Protein AF-A0A2T4AC25-F1 (afdb_monomer_lite)

Structure (mmCIF, N/CA/C/O backbone):
data_AF-A0A2T4AC25-F1
#
_entry.id   AF-A0A2T4AC25-F1
#
loop_
_atom_site.group_PDB
_atom_site.id
_atom_site.type_symbol
_atom_site.label_atom_id
_atom_site.label_alt_id
_atom_site.label_comp_id
_atom_site.label_asym_id
_atom_site.label_entity_id
_atom_site.label_seq_id
_atom_site.pdbx_PDB_ins_code
_atom_site.Cartn_x
_atom_site.Cartn_y
_atom_site.Cartn_z
_atom_site.occupancy
_atom_site.B_iso_or_equiv
_atom_site.auth_seq_id
_atom_site.auth_comp_id
_atom_site.auth_asym_id
_atom_site.auth_atom_id
_atom_site.pdbx_PDB_model_num
ATOM 1 N N . MET A 1 1 ? 3.871 -39.631 -6.781 1.00 47.28 1 MET A N 1
ATOM 2 C CA . MET A 1 1 ? 3.668 -39.260 -8.197 1.00 47.28 1 MET A CA 1
ATOM 3 C C . MET A 1 1 ? 2.361 -39.887 -8.632 1.00 47.28 1 MET A C 1
ATOM 5 O O . MET A 1 1 ? 2.319 -41.103 -8.772 1.00 47.28 1 MET A O 1
ATOM 9 N N . SER A 1 2 ? 1.287 -39.103 -8.726 1.00 53.03 2 SER A N 1
ATOM 10 C CA . SER A 1 2 ? 0.064 -39.582 -9.370 1.00 53.03 2 SER A CA 1
ATOM 11 C C . SER A 1 2 ? 0.343 -39.717 -10.867 1.00 53.03 2 SER A C 1
ATOM 13 O O . SER A 1 2 ? 0.960 -38.846 -11.478 1.00 53.03 2 SER A O 1
ATOM 15 N N . ILE A 1 3 ? -0.030 -40.857 -11.435 1.00 77.31 3 ILE A N 1
ATOM 16 C CA . ILE A 1 3 ? 0.036 -41.092 -12.876 1.00 77.31 3 ILE A CA 1
ATOM 17 C C . ILE A 1 3 ? -1.232 -40.468 -13.466 1.00 77.31 3 ILE A C 1
ATOM 19 O O . ILE A 1 3 ? -2.309 -40.652 -12.899 1.00 77.31 3 ILE A O 1
ATOM 23 N N . LEU A 1 4 ? -1.100 -39.704 -14.554 1.00 78.88 4 LEU A N 1
ATOM 24 C CA . LEU A 1 4 ? -2.252 -39.137 -15.263 1.00 78.88 4 LEU A CA 1
ATOM 25 C C . LEU A 1 4 ? -3.175 -40.264 -15.733 1.00 78.88 4 LEU A C 1
ATOM 27 O O . LEU A 1 4 ? -2.700 -41.272 -16.261 1.00 78.88 4 LEU A O 1
ATOM 31 N N . ASP A 1 5 ? -4.483 -40.089 -15.567 1.00 90.44 5 ASP A N 1
ATOM 32 C CA . ASP A 1 5 ? -5.444 -41.044 -16.111 1.00 90.44 5 ASP A CA 1
ATOM 33 C C . ASP A 1 5 ? -5.546 -40.926 -17.645 1.00 90.44 5 ASP A C 1
ATOM 35 O O . ASP A 1 5 ? -5.112 -39.944 -18.256 1.00 90.44 5 ASP A O 1
ATOM 39 N N . THR A 1 6 ? -6.125 -41.941 -18.291 1.00 88.19 6 THR A N 1
ATOM 40 C CA . THR A 1 6 ? -6.244 -42.010 -19.757 1.00 88.19 6 THR A CA 1
ATOM 41 C C . THR A 1 6 ? -6.990 -40.809 -20.347 1.00 88.19 6 THR A C 1
ATOM 43 O O . THR A 1 6 ? -6.624 -40.319 -21.411 1.00 88.19 6 THR A O 1
ATOM 46 N N . THR A 1 7 ? -7.982 -40.271 -19.633 1.00 88.81 7 THR A N 1
ATOM 47 C CA . THR A 1 7 ? -8.778 -39.121 -20.089 1.00 88.81 7 THR A CA 1
ATOM 48 C C . THR A 1 7 ? -7.965 -37.827 -20.023 1.00 88.81 7 THR A C 1
ATOM 50 O O . THR A 1 7 ? -8.042 -36.980 -20.916 1.00 88.81 7 THR A O 1
ATOM 53 N N . GLN A 1 8 ? -7.167 -37.656 -18.969 1.00 83.38 8 GLN A N 1
ATOM 54 C CA . GLN A 1 8 ? -6.233 -36.541 -18.823 1.00 83.38 8 GLN A CA 1
ATOM 55 C C . GLN A 1 8 ? -5.139 -36.589 -19.894 1.00 83.38 8 GLN A C 1
ATOM 57 O O . GLN A 1 8 ? -4.810 -35.554 -20.478 1.00 83.38 8 GLN A O 1
ATOM 62 N N . LEU A 1 9 ? -4.625 -37.784 -20.194 1.00 83.25 9 LEU A N 1
ATOM 63 C CA . LEU A 1 9 ? -3.613 -38.000 -21.225 1.00 83.25 9 LEU A CA 1
ATOM 64 C C . LEU A 1 9 ? -4.135 -37.621 -22.620 1.00 83.25 9 LEU A C 1
ATOM 66 O O . LEU A 1 9 ? -3.476 -36.885 -23.349 1.00 83.25 9 LEU A O 1
ATOM 70 N N . GLU A 1 10 ? -5.354 -38.045 -22.961 1.00 85.38 10 GLU A N 1
ATOM 71 C CA . GLU A 1 10 ? -5.998 -37.699 -24.232 1.00 85.38 10 GLU A CA 1
ATOM 72 C C . GLU A 1 10 ? -6.237 -36.194 -24.386 1.00 85.38 10 GLU A C 1
ATOM 74 O O . GLU A 1 10 ? -6.086 -35.646 -25.480 1.00 85.38 10 GLU A O 1
ATOM 79 N N . LYS A 1 11 ? -6.598 -35.495 -23.302 1.00 85.94 11 LYS A N 1
ATOM 80 C CA . LYS A 1 11 ? -6.709 -34.029 -23.318 1.00 85.94 11 LYS A CA 1
ATOM 81 C C . LYS A 1 11 ? -5.354 -33.375 -23.559 1.00 85.94 11 LYS A C 1
ATOM 83 O O . LYS A 1 11 ? -5.270 -32.460 -24.373 1.00 85.94 11 LYS A O 1
ATOM 88 N N . LEU A 1 12 ? -4.305 -33.856 -22.893 1.00 83.31 12 LEU A N 1
ATOM 89 C CA . LEU A 1 12 ? -2.953 -33.334 -23.066 1.00 83.31 12 LEU A CA 1
ATOM 90 C C . LEU A 1 12 ? -2.456 -33.531 -24.506 1.00 83.31 12 LEU A C 1
ATOM 92 O O . LEU A 1 12 ? -1.899 -32.605 -25.089 1.00 83.31 12 LEU A O 1
ATOM 96 N N . TRP A 1 13 ? -2.723 -34.695 -25.104 1.00 83.06 13 TRP A N 1
ATOM 97 C CA . TRP A 1 13 ? -2.414 -34.959 -26.510 1.00 83.06 13 TRP A CA 1
ATOM 98 C C . TRP A 1 13 ? -3.174 -34.039 -27.457 1.00 83.06 13 TRP A C 1
ATOM 100 O O . TRP A 1 13 ? -2.558 -33.445 -28.331 1.00 83.06 13 TRP A O 1
ATOM 110 N N . LYS A 1 14 ? -4.474 -33.814 -27.239 1.00 89.69 14 LYS A N 1
ATOM 111 C CA . LYS A 1 14 ? -5.244 -32.860 -28.057 1.00 89.69 14 LYS A CA 1
ATOM 112 C C . LYS A 1 14 ? -4.683 -31.437 -27.996 1.00 89.69 14 LYS A C 1
ATOM 114 O O . LYS A 1 14 ? -4.701 -30.750 -29.011 1.00 89.69 14 LYS A O 1
ATOM 119 N N . LEU A 1 15 ? -4.200 -30.994 -26.833 1.00 84.75 15 LEU A N 1
ATOM 120 C CA . LEU A 1 15 ? -3.557 -29.683 -26.681 1.00 84.75 15 LEU A CA 1
ATOM 121 C C . LEU A 1 15 ? -2.188 -29.640 -27.379 1.00 84.75 15 LEU A C 1
ATOM 123 O O . LEU A 1 15 ? -1.849 -28.641 -28.010 1.00 84.75 15 LEU A O 1
ATOM 127 N N . HIS A 1 16 ? -1.418 -30.731 -27.312 1.00 84.75 16 HIS A N 1
ATOM 128 C CA . HIS A 1 16 ? -0.157 -30.860 -28.042 1.00 84.75 16 HIS A CA 1
ATOM 129 C C . HIS A 1 16 ? -0.380 -30.825 -29.560 1.00 84.75 16 HIS A C 1
ATOM 131 O O . HIS A 1 16 ? 0.304 -30.086 -30.261 1.00 84.75 16 HIS A O 1
ATOM 137 N N . ASP A 1 17 ? -1.331 -31.601 -30.078 1.00 85.94 17 ASP A N 1
ATOM 138 C CA . ASP A 1 17 ? -1.612 -31.707 -31.517 1.00 85.94 17 ASP A CA 1
ATOM 139 C C . ASP A 1 17 ? -2.098 -30.382 -32.120 1.00 85.94 17 ASP A C 1
ATOM 141 O O . ASP A 1 17 ? -1.943 -30.138 -33.315 1.00 85.94 17 ASP A O 1
ATOM 145 N N . ARG A 1 18 ? -2.668 -29.504 -31.289 1.00 87.75 18 ARG A N 1
ATOM 146 C CA . ARG A 1 18 ? -3.082 -28.146 -31.667 1.00 87.75 18 ARG A CA 1
ATOM 147 C C . ARG A 1 18 ? -1.989 -27.095 -31.485 1.00 87.75 18 ARG A C 1
ATOM 149 O O . ARG A 1 18 ? -2.264 -25.917 -31.680 1.00 87.75 18 ARG A O 1
ATOM 156 N N . TYR A 1 19 ? -0.775 -27.502 -31.109 1.00 86.25 19 TYR A N 1
ATOM 157 C CA . TYR A 1 19 ? 0.354 -26.616 -30.802 1.00 86.25 19 TYR A CA 1
ATOM 158 C C . TYR A 1 19 ? 0.095 -25.640 -29.638 1.00 86.25 19 TYR A C 1
ATOM 160 O O . TYR A 1 19 ? 0.891 -24.744 -29.376 1.00 86.25 19 TYR A O 1
ATOM 168 N N . GLU A 1 20 ? -0.966 -25.847 -28.853 1.00 85.56 20 GLU A N 1
ATOM 169 C CA . GLU A 1 20 ? -1.324 -24.976 -27.723 1.00 85.56 20 GLU A CA 1
ATOM 170 C C . GLU A 1 20 ? -0.337 -25.116 -26.546 1.00 85.56 20 GLU A C 1
ATOM 172 O O . GLU A 1 20 ? -0.263 -24.249 -25.677 1.00 85.56 20 GLU A O 1
ATOM 177 N N . LEU A 1 21 ? 0.457 -26.194 -26.525 1.00 85.25 21 LEU A N 1
ATOM 178 C CA . LEU A 1 21 ? 1.503 -26.432 -25.524 1.00 85.25 21 LEU A CA 1
ATOM 179 C C . LEU A 1 21 ? 2.901 -25.989 -25.972 1.00 85.25 21 LEU A C 1
ATOM 181 O O . LEU A 1 21 ? 3.828 -26.070 -25.170 1.00 85.25 21 LEU A O 1
ATOM 185 N N . GLU A 1 22 ? 3.083 -25.531 -27.213 1.00 85.94 22 GLU A N 1
ATOM 186 C CA . GLU A 1 22 ? 4.411 -25.269 -27.785 1.00 85.94 22 GLU A CA 1
ATOM 187 C C . GLU A 1 22 ? 5.200 -24.237 -26.965 1.00 85.94 22 GLU A C 1
ATOM 189 O O . GLU A 1 22 ? 6.324 -24.508 -26.540 1.00 85.94 22 GLU A O 1
ATOM 194 N N . GLY A 1 23 ? 4.570 -23.111 -26.613 1.00 78.31 23 GLY A N 1
ATOM 195 C CA . GLY A 1 23 ? 5.195 -22.084 -25.773 1.00 78.31 23 GLY A CA 1
ATOM 196 C C . GLY A 1 23 ? 5.563 -22.584 -24.370 1.00 78.31 23 GLY A C 1
ATOM 197 O O . GLY A 1 23 ? 6.617 -22.227 -23.843 1.00 78.31 23 GLY A O 1
ATOM 198 N N . LEU A 1 24 ? 4.738 -23.455 -23.777 1.00 79.56 24 LEU A N 1
ATOM 199 C CA . LEU A 1 24 ? 5.014 -24.050 -22.467 1.00 79.56 24 LEU A CA 1
ATOM 200 C C . LEU A 1 24 ? 6.149 -25.080 -22.547 1.00 79.56 24 LEU A C 1
ATOM 202 O O . LEU A 1 24 ? 6.998 -25.115 -21.663 1.00 79.56 24 LEU A O 1
ATOM 206 N N . ILE A 1 25 ? 6.198 -25.891 -23.608 1.00 82.25 25 ILE A N 1
ATOM 207 C CA . ILE A 1 25 ? 7.266 -26.870 -23.859 1.00 82.25 25 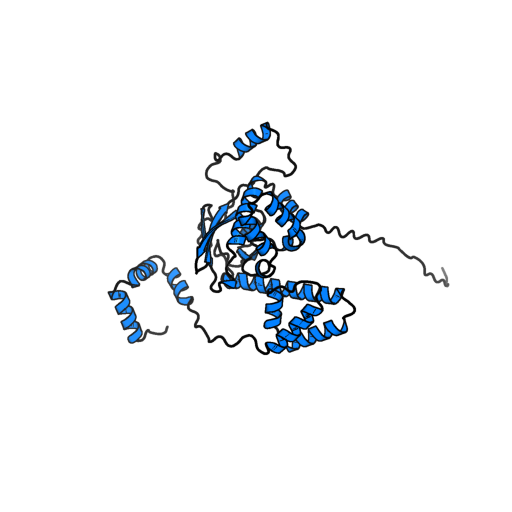ILE A CA 1
ATOM 208 C C . ILE A 1 25 ? 8.604 -26.157 -24.082 1.00 82.25 25 ILE A C 1
ATOM 210 O O . ILE A 1 25 ? 9.628 -26.573 -23.537 1.00 82.25 25 ILE A O 1
ATOM 214 N N . ASP A 1 26 ? 8.610 -25.066 -24.841 1.00 84.38 26 ASP A N 1
ATOM 215 C CA . ASP A 1 26 ? 9.810 -24.264 -25.064 1.00 84.38 26 ASP A CA 1
ATOM 216 C C . ASP A 1 26 ? 10.289 -23.577 -23.787 1.00 84.38 26 ASP A C 1
ATOM 218 O O . ASP A 1 26 ? 11.491 -23.562 -23.500 1.00 84.38 26 ASP A O 1
ATOM 222 N N . LEU A 1 27 ? 9.360 -23.072 -22.974 1.00 77.75 27 LEU A N 1
ATOM 223 C CA . LEU A 1 27 ? 9.668 -22.539 -21.652 1.00 77.75 27 LEU A CA 1
ATOM 224 C C . LEU A 1 27 ? 10.219 -23.633 -20.723 1.00 77.75 27 LEU A C 1
ATOM 226 O O . LEU A 1 27 ? 11.187 -23.390 -20.005 1.00 77.75 27 LEU A O 1
ATOM 230 N N . ALA A 1 28 ? 9.675 -24.854 -20.790 1.00 79.38 28 ALA A N 1
ATOM 231 C CA . ALA A 1 28 ? 10.124 -26.005 -20.003 1.00 79.38 28 ALA A CA 1
ATOM 232 C C . ALA A 1 28 ? 11.569 -26.379 -20.320 1.00 79.38 28 ALA A C 1
ATOM 234 O O . ALA A 1 28 ? 12.358 -26.652 -19.416 1.00 79.38 28 ALA A O 1
ATOM 235 N N . LYS A 1 29 ? 11.915 -26.373 -21.612 1.00 80.00 29 LYS A N 1
ATOM 236 C CA . LYS A 1 29 ? 13.266 -26.662 -22.100 1.00 80.00 29 LYS A CA 1
ATOM 237 C C . LYS A 1 29 ? 14.261 -25.580 -21.688 1.00 80.00 29 LYS A C 1
ATOM 239 O O . LYS A 1 29 ? 15.393 -25.903 -21.345 1.00 80.00 29 LYS A O 1
ATOM 244 N N . LYS A 1 30 ? 13.850 -24.308 -21.729 1.00 84.94 30 LYS A N 1
ATOM 245 C CA . LYS A 1 30 ? 14.720 -23.160 -21.428 1.00 84.94 30 LYS A CA 1
ATOM 246 C C . LYS A 1 30 ? 14.898 -22.916 -19.927 1.00 84.94 30 LYS A C 1
ATOM 248 O O . LYS A 1 30 ? 15.981 -22.519 -19.511 1.00 84.94 30 LYS A O 1
ATOM 253 N N . ALA A 1 31 ? 13.865 -23.142 -19.117 1.00 79.50 31 ALA A N 1
ATOM 254 C CA . ALA A 1 31 ? 13.868 -22.835 -17.687 1.00 79.50 31 ALA A CA 1
ATOM 255 C C . ALA A 1 31 ? 12.977 -23.810 -16.880 1.00 79.50 31 ALA A C 1
ATOM 257 O O . ALA A 1 31 ? 11.908 -23.433 -16.392 1.00 79.50 31 ALA A O 1
ATOM 258 N N . PRO A 1 32 ? 13.411 -25.068 -16.680 1.00 73.31 32 PRO A N 1
ATOM 259 C CA . PRO A 1 32 ? 12.578 -26.116 -16.074 1.00 73.31 32 PRO A CA 1
ATOM 260 C C . PRO A 1 32 ? 12.161 -25.830 -14.619 1.00 73.31 32 PRO A C 1
ATOM 262 O O . PRO A 1 32 ? 11.118 -26.299 -14.165 1.00 73.31 32 PRO A O 1
ATOM 265 N N . HIS A 1 33 ? 12.939 -25.034 -13.883 1.00 64.12 33 HIS A N 1
ATOM 266 C CA . HIS A 1 33 ? 12.631 -24.642 -12.504 1.00 64.12 33 HIS A CA 1
ATOM 267 C C . HIS A 1 33 ? 11.430 -23.681 -12.408 1.00 64.12 33 HIS A C 1
ATOM 269 O O . HIS A 1 33 ? 10.669 -23.778 -11.448 1.00 64.12 33 HIS A O 1
ATOM 275 N N . ASN A 1 34 ? 11.192 -22.846 -13.427 1.00 66.44 34 ASN A N 1
ATOM 276 C CA . ASN A 1 34 ? 10.081 -21.884 -13.457 1.00 66.44 34 ASN A CA 1
ATOM 277 C C . ASN A 1 34 ? 8.720 -22.545 -13.720 1.00 66.44 34 ASN A C 1
ATOM 279 O O . ASN A 1 34 ? 7.680 -22.045 -13.300 1.00 66.44 34 ASN A O 1
ATOM 283 N N . ILE A 1 35 ? 8.707 -23.693 -14.400 1.00 69.25 35 ILE A N 1
ATOM 284 C CA . ILE A 1 35 ? 7.477 -24.478 -14.568 1.00 69.25 35 ILE A CA 1
ATOM 285 C C . ILE A 1 35 ? 7.120 -25.197 -13.278 1.00 69.25 35 ILE A C 1
ATOM 287 O O . ILE A 1 35 ? 5.946 -25.301 -12.932 1.00 69.25 35 ILE A O 1
ATOM 291 N N . ARG A 1 36 ? 8.132 -25.660 -12.536 1.00 56.88 36 ARG A N 1
ATOM 292 C CA . ARG A 1 36 ? 7.900 -26.280 -11.238 1.00 56.88 36 ARG A CA 1
ATOM 293 C C . ARG A 1 36 ? 7.202 -25.295 -10.301 1.00 56.88 36 ARG A C 1
ATOM 295 O O . ARG A 1 36 ? 6.201 -25.683 -9.724 1.00 56.88 36 ARG A O 1
ATOM 302 N N . SER A 1 37 ? 7.631 -24.036 -10.218 1.00 59.72 37 SER A N 1
ATOM 303 C CA . SER A 1 37 ? 6.918 -23.027 -9.416 1.00 59.72 37 SER A CA 1
ATOM 304 C C . SER A 1 37 ? 5.480 -22.782 -9.890 1.00 59.72 37 SER A C 1
ATOM 306 O O . SER A 1 37 ? 4.596 -22.668 -9.056 1.00 59.72 37 SER A O 1
ATOM 308 N N . LEU A 1 38 ? 5.218 -22.802 -11.204 1.00 58.78 38 LEU A N 1
ATOM 309 C CA . LEU A 1 38 ? 3.877 -22.584 -11.767 1.00 58.78 38 LEU A CA 1
ATOM 310 C C . LEU A 1 38 ? 2.872 -23.707 -11.427 1.00 58.78 38 LEU A C 1
ATOM 312 O O . LEU A 1 38 ? 1.676 -23.465 -11.307 1.00 58.78 38 LEU A O 1
ATOM 316 N N . ILE A 1 39 ? 3.348 -24.953 -11.314 1.00 58.59 39 ILE A N 1
ATOM 317 C CA . ILE A 1 39 ? 2.504 -26.134 -11.046 1.00 58.59 39 ILE A CA 1
ATOM 318 C C . ILE A 1 39 ? 2.091 -26.215 -9.570 1.00 58.59 39 ILE A C 1
ATOM 320 O O . ILE A 1 39 ? 1.013 -26.722 -9.269 1.00 58.59 39 ILE A O 1
ATOM 324 N N . TRP A 1 40 ? 2.927 -25.719 -8.655 1.00 53.97 40 TRP A N 1
ATOM 325 C CA . TRP A 1 40 ? 2.645 -25.723 -7.213 1.00 53.97 40 TRP A CA 1
ATOM 326 C C . TRP A 1 40 ? 1.714 -24.586 -6.763 1.00 53.97 40 TRP A C 1
ATOM 328 O O . TRP A 1 40 ? 1.293 -24.579 -5.613 1.00 53.97 40 TRP A O 1
ATOM 338 N N . ASP A 1 41 ? 1.349 -23.682 -7.674 1.00 46.25 41 ASP A N 1
ATOM 339 C CA . ASP A 1 41 ? 0.571 -22.466 -7.401 1.00 46.25 41 ASP A CA 1
ATOM 340 C C . ASP A 1 41 ? -0.954 -22.656 -7.542 1.00 46.25 41 ASP A C 1
ATOM 342 O O . ASP A 1 41 ? -1.742 -21.716 -7.467 1.00 46.25 41 ASP A O 1
ATOM 346 N N . ARG A 1 42 ? -1.416 -23.891 -7.780 1.00 42.88 42 ARG A N 1
ATOM 347 C CA . ARG A 1 42 ? -2.850 -24.212 -7.789 1.00 42.88 42 ARG A CA 1
ATOM 348 C C . ARG A 1 42 ? -3.283 -24.732 -6.425 1.00 42.88 42 ARG A C 1
ATOM 350 O O . ARG A 1 42 ? -3.207 -25.928 -6.161 1.00 42.88 42 ARG A O 1
ATOM 357 N N . LEU A 1 43 ? -3.765 -23.819 -5.587 1.00 41.16 43 LEU A N 1
ATOM 358 C CA . LEU A 1 43 ? -4.482 -24.136 -4.355 1.00 41.16 43 LEU A CA 1
ATOM 359 C C . LEU A 1 43 ? -5.921 -24.551 -4.695 1.00 41.16 43 LEU A C 1
ATOM 361 O O . LEU A 1 43 ? -6.659 -23.804 -5.344 1.00 41.16 43 LEU A O 1
ATOM 365 N N . ASP A 1 44 ? -6.321 -25.748 -4.265 1.00 40.88 44 ASP A N 1
ATOM 366 C CA . ASP A 1 44 ? -7.718 -26.176 -4.300 1.00 40.88 44 ASP A CA 1
ATOM 367 C C . ASP A 1 44 ? -8.563 -25.181 -3.489 1.00 40.88 44 ASP A C 1
ATOM 369 O O . ASP A 1 44 ? -8.310 -24.944 -2.307 1.00 40.88 44 ASP A O 1
ATOM 373 N N . ARG A 1 45 ? -9.565 -24.566 -4.126 1.00 39.88 45 ARG A N 1
ATOM 374 C CA . ARG A 1 45 ? -10.474 -23.631 -3.452 1.00 39.88 45 ARG A CA 1
ATOM 375 C C . ARG A 1 45 ? -11.510 -24.424 -2.661 1.00 39.88 45 ARG A C 1
ATOM 377 O O . ARG A 1 45 ? -12.341 -25.115 -3.248 1.00 39.88 45 ARG A O 1
ATOM 384 N N . GLN A 1 46 ? -11.456 -24.320 -1.337 1.00 35.12 46 GLN A N 1
ATOM 385 C CA . GLN A 1 46 ? -12.536 -24.777 -0.464 1.00 35.12 46 GLN A CA 1
ATOM 386 C C . GLN A 1 46 ? -13.745 -23.830 -0.579 1.00 35.12 46 GLN A C 1
ATOM 388 O O . GLN A 1 46 ? -13.561 -22.649 -0.887 1.00 35.12 46 GLN A O 1
ATOM 393 N N . PRO A 1 47 ? -14.979 -24.324 -0.370 1.00 38.41 47 PRO A N 1
ATOM 394 C CA . PRO A 1 47 ? -16.145 -23.456 -0.252 1.00 38.41 47 PRO A CA 1
ATOM 395 C C . PRO A 1 47 ? -15.935 -22.458 0.895 1.00 38.41 47 PRO A C 1
ATOM 397 O O . PRO A 1 47 ? -15.465 -22.825 1.969 1.00 38.41 47 PRO A O 1
ATOM 400 N N . VAL A 1 48 ? -16.242 -21.190 0.628 1.00 39.81 48 VAL A N 1
ATOM 401 C CA . VAL A 1 48 ? -16.179 -20.104 1.609 1.00 39.81 48 VAL A CA 1
ATOM 402 C C . VAL A 1 48 ? -17.467 -20.168 2.424 1.00 39.81 48 VAL A C 1
ATOM 404 O O . VAL A 1 48 ? -18.534 -19.856 1.898 1.00 39.81 48 VAL A O 1
ATOM 407 N N . ASP A 1 49 ? -17.377 -20.629 3.670 1.00 43.84 49 ASP A N 1
ATOM 408 C CA . ASP A 1 49 ? -18.474 -20.502 4.632 1.00 43.84 49 ASP A CA 1
ATOM 409 C C . ASP A 1 49 ? -18.702 -19.018 4.970 1.00 43.84 49 ASP A C 1
ATOM 411 O O . ASP A 1 49 ? -17.787 -18.197 4.847 1.00 43.84 49 ASP A O 1
ATOM 415 N N . ASP A 1 50 ? -19.910 -18.658 5.412 1.00 50.25 50 ASP A N 1
ATOM 416 C CA . ASP A 1 50 ? -20.192 -17.307 5.911 1.00 50.25 50 ASP A CA 1
ATOM 417 C C . ASP A 1 50 ? -19.304 -17.015 7.134 1.00 50.25 50 ASP A C 1
ATOM 419 O O . ASP A 1 50 ? -19.553 -17.479 8.248 1.00 50.25 50 ASP A O 1
ATOM 423 N N . TYR A 1 51 ? -18.237 -16.243 6.916 1.00 56.22 51 TYR A N 1
ATOM 424 C CA . TYR A 1 51 ? -17.210 -15.940 7.919 1.00 56.22 51 TYR A CA 1
ATOM 425 C C . TYR A 1 51 ? -17.712 -15.057 9.071 1.00 56.22 51 TYR A C 1
ATOM 427 O O . TYR A 1 51 ? -17.048 -14.958 10.105 1.00 56.22 51 TYR A O 1
ATOM 435 N N . VAL A 1 52 ? -18.869 -14.411 8.910 1.00 67.00 52 VAL A N 1
ATOM 436 C CA . VAL A 1 52 ? -19.434 -13.483 9.894 1.00 67.00 52 VAL A CA 1
ATOM 437 C C . VAL A 1 52 ? -20.695 -14.084 10.507 1.00 67.00 52 VAL A C 1
ATOM 439 O O . VAL A 1 52 ? -21.822 -13.789 10.115 1.00 67.00 52 VAL A O 1
ATOM 442 N N . THR A 1 53 ? -20.507 -14.943 11.507 1.00 77.06 53 THR A N 1
ATOM 443 C CA . THR A 1 53 ? -21.610 -15.417 12.353 1.00 77.06 53 THR A CA 1
ATOM 444 C C . THR A 1 53 ? -22.083 -14.300 13.280 1.00 77.06 53 THR A C 1
ATOM 446 O O . THR A 1 53 ? -21.295 -13.437 13.659 1.00 77.06 53 THR A O 1
ATOM 449 N N . GLU A 1 54 ? -23.351 -14.332 13.704 1.00 86.44 54 GLU A N 1
ATOM 450 C CA . GLU A 1 54 ? -23.888 -13.390 14.707 1.00 86.44 54 GLU A CA 1
ATOM 451 C C . GLU A 1 54 ? -23.828 -11.909 14.268 1.00 86.44 54 GLU A C 1
ATOM 453 O O . GLU A 1 54 ? -23.637 -11.014 15.091 1.00 86.44 54 GLU A O 1
ATOM 458 N N . PHE A 1 55 ? -24.003 -11.648 12.967 1.00 82.00 55 PHE A N 1
ATOM 459 C CA . PHE A 1 55 ? -23.912 -10.318 12.351 1.00 82.00 55 PHE A CA 1
ATOM 460 C C . PHE A 1 55 ? -24.704 -9.232 13.099 1.00 82.00 55 PHE A C 1
ATOM 462 O O . PHE A 1 55 ? -24.154 -8.189 13.433 1.00 82.00 55 PHE A O 1
ATOM 469 N N . GLU A 1 56 ? -25.963 -9.502 13.449 1.00 88.75 56 GLU A N 1
ATOM 470 C CA . GLU A 1 56 ? -26.828 -8.551 14.165 1.00 88.75 56 GLU A CA 1
ATOM 471 C C . GLU A 1 56 ? -26.261 -8.162 15.539 1.00 88.75 56 GLU A C 1
ATOM 473 O O . GLU A 1 56 ? -26.285 -6.994 15.922 1.00 88.75 56 GLU A O 1
ATOM 478 N N . ILE A 1 57 ? -25.687 -9.127 16.266 1.00 89.69 57 ILE A N 1
ATOM 479 C CA . ILE A 1 57 ? -25.056 -8.883 17.570 1.00 89.69 57 ILE A CA 1
ATOM 480 C C . ILE A 1 57 ? -23.800 -8.022 17.396 1.00 89.69 57 ILE A C 1
ATOM 482 O O . ILE A 1 57 ? -23.514 -7.163 18.227 1.00 89.69 57 ILE A O 1
ATOM 486 N N . ARG A 1 58 ? -23.043 -8.237 16.318 1.00 88.88 58 ARG A N 1
ATOM 487 C CA . ARG A 1 58 ? -21.845 -7.448 16.005 1.00 88.88 58 ARG A CA 1
ATOM 488 C C . ARG A 1 58 ? -22.200 -6.015 15.622 1.00 88.88 58 ARG A C 1
ATOM 490 O O . ARG A 1 58 ? -21.510 -5.104 16.069 1.00 88.88 58 ARG A O 1
ATOM 497 N N . CYS A 1 59 ? -23.285 -5.812 14.872 1.00 82.69 59 CYS A N 1
ATOM 498 C CA . CYS A 1 59 ? -23.821 -4.483 14.578 1.00 82.69 59 CYS A CA 1
ATOM 499 C C . CYS A 1 59 ? -24.226 -3.737 15.857 1.00 82.69 59 CYS A C 1
ATOM 501 O O . CYS A 1 59 ? -23.805 -2.598 16.029 1.00 82.69 59 CYS A O 1
ATOM 503 N N . ASP A 1 60 ? -24.944 -4.385 16.787 1.00 91.81 60 ASP A N 1
ATOM 504 C CA . ASP A 1 60 ? -25.302 -3.779 18.085 1.00 91.81 60 ASP A CA 1
ATOM 505 C C . ASP A 1 60 ? -24.061 -3.358 18.888 1.00 91.81 60 ASP A C 1
ATOM 507 O O . ASP A 1 60 ? -23.973 -2.238 19.393 1.00 91.81 60 ASP A O 1
ATOM 511 N N . ILE A 1 61 ? -23.058 -4.239 18.961 1.00 89.44 61 ILE A N 1
ATOM 512 C CA . ILE A 1 61 ? -21.791 -3.944 19.637 1.00 89.44 61 ILE A CA 1
ATOM 513 C C . ILE A 1 61 ? -21.081 -2.760 18.972 1.00 89.44 61 ILE A C 1
ATOM 515 O O . ILE A 1 61 ? -20.615 -1.858 19.667 1.00 89.44 61 ILE A O 1
ATOM 519 N N . PHE A 1 62 ? -21.001 -2.752 17.640 1.00 86.31 62 PHE A N 1
ATOM 520 C CA . PHE A 1 62 ? -20.376 -1.672 16.885 1.00 86.31 62 PHE A CA 1
ATOM 521 C C . PHE A 1 62 ? -21.068 -0.331 17.134 1.00 86.31 62 PHE A C 1
ATOM 523 O O . PHE A 1 62 ? -20.388 0.647 17.440 1.00 86.31 62 PHE A O 1
ATOM 530 N N . ASP A 1 63 ? -22.399 -0.281 17.065 1.00 86.31 63 ASP A N 1
ATOM 531 C CA . ASP A 1 63 ? -23.152 0.951 17.303 1.00 86.31 63 ASP A CA 1
ATOM 532 C C . ASP A 1 63 ? -22.933 1.485 18.722 1.00 86.31 63 ASP A C 1
ATOM 534 O O . ASP A 1 63 ? -22.738 2.687 18.905 1.00 86.31 63 ASP A O 1
ATOM 538 N N . ARG A 1 64 ? -22.870 0.603 19.727 1.00 89.94 64 ARG A N 1
ATOM 539 C CA . ARG A 1 64 ? -22.585 1.001 21.114 1.00 89.94 64 ARG A CA 1
ATOM 540 C C . ARG A 1 64 ? -21.175 1.557 21.280 1.00 89.94 64 ARG A C 1
ATOM 542 O O . ARG A 1 64 ? -21.018 2.598 21.913 1.00 89.94 64 ARG A O 1
ATOM 549 N N . ILE A 1 65 ? -20.167 0.916 20.685 1.00 83.88 65 ILE A N 1
ATOM 550 C CA . ILE A 1 65 ? -18.786 1.430 20.679 1.00 83.88 65 ILE A CA 1
ATOM 551 C C . ILE A 1 65 ? -18.734 2.787 19.971 1.00 83.88 65 ILE A C 1
ATOM 553 O O . ILE A 1 65 ? -18.138 3.728 20.490 1.00 83.88 65 ILE A O 1
ATOM 557 N N . ARG A 1 66 ? -19.409 2.920 18.824 1.00 83.88 66 ARG A N 1
ATOM 558 C CA . ARG A 1 66 ? -19.490 4.172 18.065 1.00 83.88 66 ARG A CA 1
ATOM 559 C C . ARG A 1 66 ? -20.119 5.298 18.878 1.00 83.88 66 ARG A C 1
ATOM 561 O O . ARG A 1 66 ? -19.625 6.412 18.824 1.00 83.88 66 ARG A O 1
ATOM 568 N N . CYS A 1 67 ? -21.160 5.018 19.661 1.00 85.19 67 CYS A N 1
ATOM 569 C CA . CYS A 1 67 ? -21.775 6.011 20.544 1.00 85.19 67 CYS A CA 1
ATOM 570 C C . CYS A 1 67 ? -20.866 6.465 21.698 1.00 85.19 67 CYS A C 1
ATOM 572 O O . CYS A 1 67 ? -21.095 7.541 22.245 1.00 85.19 67 CYS A O 1
ATOM 574 N N . MET A 1 68 ? -19.881 5.655 22.096 1.00 83.38 68 MET A N 1
ATOM 575 C CA . MET A 1 68 ? -18.916 6.001 23.150 1.00 83.38 68 MET A CA 1
ATOM 576 C C . MET A 1 68 ? -17.646 6.659 22.599 1.00 83.38 68 MET A C 1
ATOM 578 O O . MET A 1 68 ? -16.954 7.369 23.327 1.00 83.38 68 MET A O 1
ATOM 582 N N . SER A 1 69 ? -17.337 6.443 21.320 1.00 78.81 69 SER A N 1
ATOM 583 C CA . SER A 1 69 ? -16.213 7.090 20.653 1.00 78.81 69 SER A CA 1
ATOM 584 C C . SER A 1 69 ? -16.555 8.531 20.270 1.00 78.81 69 SER A C 1
ATOM 586 O O . SER A 1 69 ? -17.627 8.813 19.739 1.00 78.81 69 SER A O 1
ATOM 588 N N . ARG A 1 70 ? -15.616 9.455 20.497 1.00 73.25 70 ARG A N 1
ATOM 589 C CA . ARG A 1 70 ? -15.698 10.836 19.986 1.00 73.25 70 ARG A CA 1
ATOM 590 C C . ARG A 1 70 ? -15.206 10.974 18.541 1.00 73.25 70 ARG A C 1
ATOM 592 O O . ARG A 1 70 ? -15.356 12.045 17.961 1.00 73.25 70 ARG A O 1
ATOM 599 N N . GLY A 1 71 ? -14.602 9.926 17.980 1.00 68.75 71 GLY A N 1
ATOM 600 C CA . GLY A 1 71 ? -13.973 9.939 16.661 1.00 68.75 71 GLY A CA 1
ATOM 601 C C . GLY A 1 71 ? -14.593 8.944 15.684 1.00 68.75 71 GLY A C 1
ATOM 602 O O . GLY A 1 71 ? -15.409 8.095 16.043 1.00 68.75 71 GLY A O 1
ATOM 603 N N . GLU A 1 72 ? -14.181 9.041 14.423 1.00 69.19 72 GLU A N 1
ATOM 604 C CA . GLU A 1 72 ? -14.564 8.070 13.402 1.00 69.19 72 GLU A CA 1
ATOM 605 C C . GLU A 1 72 ? -13.857 6.729 13.630 1.00 69.19 72 GLU A C 1
ATOM 607 O O . GLU A 1 72 ? -12.626 6.647 13.709 1.00 69.19 72 GLU A O 1
ATOM 612 N N . ILE A 1 73 ? -14.651 5.660 13.707 1.00 70.19 73 ILE A N 1
ATOM 613 C CA . ILE A 1 73 ? -14.155 4.286 13.682 1.00 70.19 73 ILE A CA 1
ATOM 614 C C . ILE A 1 73 ? -13.835 3.933 12.228 1.00 70.19 73 ILE A C 1
ATOM 616 O O . ILE A 1 73 ? -14.727 3.938 11.383 1.00 70.19 73 ILE A O 1
ATOM 620 N N . ASN A 1 74 ? -12.575 3.613 11.935 1.00 67.12 74 ASN A N 1
ATOM 621 C CA . ASN A 1 74 ? -12.169 3.230 10.583 1.00 67.12 74 ASN A CA 1
ATOM 622 C C . ASN A 1 74 ? -12.655 1.815 10.202 1.00 67.12 74 ASN A C 1
ATOM 624 O O . ASN A 1 74 ? -12.968 0.978 11.057 1.00 67.12 74 ASN A O 1
ATOM 628 N N . THR A 1 75 ? -12.684 1.530 8.896 1.00 63.78 75 THR A N 1
ATOM 629 C CA . THR A 1 75 ? -13.128 0.228 8.362 1.00 63.78 75 THR A CA 1
ATOM 630 C C . THR A 1 75 ? -12.274 -0.938 8.854 1.00 63.78 75 THR A C 1
ATOM 632 O O . THR A 1 75 ? -12.781 -2.048 8.990 1.00 63.78 75 THR A O 1
ATOM 635 N N . ALA A 1 76 ? -11.002 -0.712 9.189 1.00 59.78 76 ALA A N 1
ATOM 636 C CA . ALA A 1 76 ? -10.138 -1.752 9.735 1.00 59.78 76 ALA A CA 1
ATOM 637 C C . ALA A 1 76 ? -10.621 -2.239 11.105 1.00 59.78 76 ALA A C 1
ATOM 639 O O . ALA A 1 76 ? -10.782 -3.440 11.325 1.00 59.78 76 ALA A O 1
ATOM 640 N N . LEU A 1 77 ? -10.908 -1.301 12.007 1.00 68.62 77 LEU A N 1
ATOM 641 C CA . LEU A 1 77 ? -11.454 -1.597 13.321 1.00 68.62 77 LEU A CA 1
ATOM 642 C C . LEU A 1 77 ? -12.850 -2.216 13.196 1.00 68.62 77 LEU A C 1
ATOM 644 O O . LEU A 1 77 ? -13.144 -3.204 13.865 1.00 68.62 77 LEU A O 1
ATOM 648 N N . PHE A 1 78 ? -13.681 -1.711 12.281 1.00 75.94 78 PHE A N 1
ATOM 649 C CA . PHE A 1 78 ? -14.965 -2.334 11.954 1.00 75.94 78 PHE A CA 1
ATOM 650 C C . PHE A 1 78 ? -14.805 -3.791 11.489 1.00 75.94 78 PHE A C 1
ATOM 652 O O . PHE A 1 78 ? -15.477 -4.678 12.012 1.00 75.94 78 PHE A O 1
ATOM 659 N N . ALA A 1 79 ? -13.881 -4.073 10.567 1.00 65.81 79 ALA A N 1
ATOM 660 C CA . ALA A 1 79 ? -13.615 -5.422 10.078 1.00 65.81 79 ALA A CA 1
ATOM 661 C C . ALA A 1 79 ? -13.142 -6.350 11.207 1.00 65.81 79 ALA A C 1
ATOM 663 O O . ALA A 1 79 ? -13.606 -7.487 11.301 1.00 65.81 79 ALA A O 1
ATOM 664 N N . VAL A 1 80 ? -12.288 -5.860 12.114 1.00 72.94 80 VAL A N 1
ATOM 665 C CA . VAL A 1 80 ? -11.864 -6.607 13.309 1.00 72.94 80 VAL A CA 1
ATOM 666 C C . VAL A 1 80 ? -13.053 -6.912 14.223 1.00 72.94 80 VAL A C 1
ATOM 668 O O . VAL A 1 80 ? -13.210 -8.058 14.645 1.00 72.94 80 VAL A O 1
ATOM 671 N N . LEU A 1 81 ? -13.937 -5.943 14.481 1.00 80.06 81 LEU A N 1
ATOM 672 C CA . LEU A 1 81 ? -15.172 -6.158 15.250 1.00 80.06 81 LEU A CA 1
ATOM 673 C C . LEU A 1 81 ? -16.105 -7.173 14.566 1.00 80.06 81 LEU A C 1
ATOM 675 O O . LEU A 1 81 ? -16.780 -7.957 15.236 1.00 80.06 81 LEU A O 1
ATOM 679 N N . MET A 1 82 ? -16.103 -7.221 13.235 1.00 81.31 82 MET A N 1
ATOM 680 C CA . MET A 1 82 ? -16.923 -8.159 12.474 1.00 81.31 82 MET A CA 1
ATOM 681 C C . MET A 1 82 ? -16.426 -9.606 12.512 1.00 81.31 82 MET A C 1
ATOM 683 O O . MET A 1 82 ? -17.230 -10.516 12.334 1.00 81.31 82 MET A O 1
ATOM 687 N N . VAL A 1 83 ? -15.151 -9.851 12.819 1.00 75.81 83 VAL A N 1
ATOM 688 C CA . VAL A 1 83 ? -14.591 -11.218 12.864 1.00 75.81 83 VAL A CA 1
ATOM 689 C C . VAL A 1 83 ? -14.172 -11.670 14.264 1.00 75.81 83 VAL A C 1
ATOM 691 O O . VAL A 1 83 ? -14.037 -12.867 14.512 1.00 75.81 83 VAL A O 1
ATOM 694 N N . ALA A 1 84 ? -13.998 -10.747 15.214 1.00 78.88 84 ALA A N 1
ATOM 695 C CA . ALA A 1 84 ? -13.569 -11.073 16.573 1.00 78.88 84 ALA A CA 1
ATOM 696 C C . ALA A 1 84 ? -14.598 -11.954 17.312 1.00 78.88 84 ALA A C 1
ATOM 698 O O . ALA A 1 84 ? -15.795 -11.858 17.050 1.00 78.88 84 ALA A O 1
ATOM 699 N N . PRO A 1 85 ? -14.201 -12.815 18.262 1.00 85.06 85 PRO A N 1
ATOM 700 C CA . PRO A 1 85 ? -15.167 -13.634 18.989 1.00 85.06 85 PRO A CA 1
ATOM 701 C C . PRO A 1 85 ? -16.184 -12.773 19.759 1.00 85.06 85 PRO A C 1
ATOM 703 O O . PRO A 1 85 ? -15.802 -11.942 20.585 1.00 85.06 85 PRO A O 1
ATOM 706 N N . VAL A 1 86 ? -17.486 -12.992 19.534 1.00 85.31 86 VAL A N 1
ATOM 707 C CA . VAL A 1 86 ? -18.567 -12.150 20.091 1.00 85.31 86 VAL A CA 1
ATOM 708 C C . VAL A 1 86 ? -18.528 -12.065 21.617 1.00 85.31 86 VAL A C 1
ATOM 710 O O . VAL A 1 86 ? -18.770 -11.004 22.185 1.00 85.31 86 VAL A O 1
ATOM 713 N N . HIS A 1 87 ? -18.184 -13.154 22.305 1.00 86.94 87 HIS A N 1
ATOM 714 C CA . HIS A 1 87 ? -18.073 -13.151 23.766 1.00 86.94 87 HIS A CA 1
ATOM 715 C C . HIS A 1 87 ? -16.942 -12.239 24.273 1.00 86.94 87 HIS A C 1
ATOM 717 O O . HIS A 1 87 ? -17.113 -11.574 25.294 1.00 86.94 87 HIS A O 1
ATOM 723 N N . VAL A 1 88 ? -15.820 -12.153 23.546 1.00 84.88 88 VAL A N 1
ATOM 724 C CA . VAL A 1 88 ? -14.719 -11.229 23.864 1.00 84.88 88 VAL A CA 1
ATOM 725 C C . VAL A 1 88 ? -15.189 -9.793 23.672 1.00 84.88 88 VAL A C 1
ATOM 727 O O . VAL A 1 88 ? -14.986 -8.963 24.554 1.00 84.88 88 VAL A O 1
ATOM 730 N N . LEU A 1 89 ? -15.873 -9.516 22.560 1.00 85.38 89 LEU A N 1
ATOM 731 C CA . LEU A 1 89 ? -16.412 -8.189 22.272 1.00 85.38 89 LEU A CA 1
ATOM 732 C C . LEU A 1 89 ? -17.417 -7.730 23.333 1.00 85.38 89 LEU A C 1
ATOM 734 O O . LEU A 1 89 ? -17.295 -6.621 23.841 1.00 85.38 89 LEU A O 1
ATOM 738 N N . LYS A 1 90 ? -18.356 -8.596 23.731 1.00 89.81 90 LYS A N 1
ATOM 739 C CA . LYS A 1 90 ? -19.317 -8.303 24.807 1.00 89.81 90 LYS A CA 1
ATOM 740 C C . LYS A 1 90 ? -18.627 -8.036 26.139 1.00 89.81 90 LYS A C 1
ATOM 742 O O . LYS A 1 90 ? -19.003 -7.098 26.830 1.00 89.81 90 LYS A O 1
ATOM 747 N N . SER A 1 91 ? -17.616 -8.832 26.491 1.00 87.69 91 SER A N 1
ATOM 748 C CA . SER A 1 91 ? -16.856 -8.632 27.729 1.00 87.69 91 SER A CA 1
ATOM 749 C C . SER A 1 91 ? -16.118 -7.294 27.736 1.00 87.69 91 SER A C 1
ATOM 751 O O . SER A 1 91 ? -16.095 -6.624 28.762 1.00 87.69 91 SER A O 1
ATOM 753 N N . ARG A 1 92 ? -15.520 -6.902 26.606 1.00 84.12 92 ARG A N 1
ATOM 754 C CA . ARG A 1 92 ? -14.819 -5.619 26.471 1.00 84.12 92 ARG A CA 1
ATOM 755 C C . ARG A 1 92 ? -15.779 -4.436 26.459 1.00 84.12 92 ARG A C 1
ATOM 757 O O . ARG A 1 92 ? -15.492 -3.424 27.081 1.00 84.12 92 ARG A O 1
ATOM 764 N N . LEU A 1 93 ? -16.920 -4.582 25.789 1.00 87.94 93 LEU A N 1
ATOM 765 C CA . LEU A 1 93 ? -17.976 -3.578 25.778 1.00 87.94 93 LEU A CA 1
ATOM 766 C C . LEU A 1 93 ? -18.551 -3.351 27.181 1.00 87.94 93 LEU A C 1
ATOM 768 O O . LEU A 1 93 ? -18.768 -2.212 27.563 1.00 87.94 93 LEU A O 1
ATOM 772 N N . ALA A 1 94 ? -18.754 -4.417 27.957 1.00 88.88 94 ALA A N 1
ATOM 773 C CA . ALA A 1 94 ? -19.229 -4.300 29.332 1.00 88.88 94 ALA A CA 1
ATOM 774 C C . ALA A 1 94 ? -18.232 -3.543 30.225 1.00 88.88 94 ALA A C 1
ATOM 776 O O . ALA A 1 94 ? -18.658 -2.696 30.998 1.00 88.88 94 ALA A O 1
ATOM 777 N N . ALA A 1 95 ? -16.926 -3.804 30.082 1.00 84.88 95 ALA A N 1
ATOM 778 C CA . ALA A 1 95 ? -15.891 -3.049 30.794 1.00 84.88 95 ALA A CA 1
ATOM 779 C C . ALA A 1 95 ? -15.921 -1.555 30.416 1.00 84.88 95 ALA A C 1
ATOM 781 O O . ALA A 1 95 ? -15.971 -0.699 31.288 1.00 84.88 95 ALA A O 1
ATOM 782 N N . LEU A 1 96 ? -16.014 -1.249 29.116 1.00 83.06 96 LEU A N 1
ATOM 783 C CA . LEU A 1 96 ? -16.154 0.127 28.622 1.00 83.06 96 LEU A CA 1
ATOM 784 C C . LEU A 1 96 ? -17.379 0.861 29.174 1.00 83.06 96 LEU A C 1
ATOM 786 O O . LEU A 1 96 ? -17.353 2.072 29.372 1.00 83.06 96 LEU A O 1
ATOM 790 N N . GLU A 1 97 ? -18.489 0.149 29.339 1.00 85.88 97 GLU A N 1
ATOM 791 C CA . GLU A 1 97 ? -19.727 0.748 29.823 1.00 85.88 97 GLU A CA 1
ATOM 792 C C . GLU A 1 97 ? -19.713 1.018 31.325 1.00 85.88 97 GLU A C 1
ATOM 794 O O . GLU A 1 97 ? -20.368 1.971 31.754 1.00 85.88 97 GLU A O 1
ATOM 799 N N . ASP A 1 98 ? -18.964 0.223 32.091 1.00 84.12 98 ASP A N 1
ATOM 800 C CA . ASP A 1 98 ? -18.749 0.428 33.526 1.00 84.12 98 ASP A CA 1
ATOM 801 C C . ASP A 1 98 ? -17.859 1.663 33.767 1.00 84.12 98 ASP A C 1
ATOM 803 O O . ASP A 1 98 ? -18.165 2.500 34.617 1.00 84.12 98 ASP A O 1
ATOM 807 N N . ASP A 1 99 ? -16.856 1.870 32.906 1.00 73.44 99 ASP A N 1
ATOM 808 C CA . ASP A 1 99 ? -15.921 3.004 32.955 1.00 73.44 99 ASP A CA 1
ATOM 809 C C . ASP A 1 99 ? -16.379 4.241 32.164 1.00 73.44 99 ASP A C 1
ATOM 811 O O . ASP A 1 99 ? -15.584 5.123 31.841 1.00 73.44 99 ASP A O 1
ATOM 815 N N . ARG A 1 100 ? -17.683 4.392 31.886 1.00 64.38 100 ARG A N 1
ATOM 816 C CA . ARG A 1 100 ? -18.247 5.525 31.110 1.00 64.38 100 ARG A CA 1
ATOM 817 C C . ARG A 1 100 ? -17.899 6.930 31.632 1.00 64.38 100 ARG A C 1
ATOM 819 O O . ARG A 1 100 ? -18.135 7.908 30.924 1.00 64.38 100 ARG A O 1
ATOM 826 N N . GLY A 1 101 ? -17.385 7.049 32.857 1.00 68.00 101 GLY A N 1
ATOM 827 C CA . GLY A 1 101 ? -16.874 8.302 33.422 1.00 68.00 101 GLY A CA 1
ATOM 828 C C . GLY A 1 101 ? -15.428 8.643 33.035 1.00 68.00 101 GLY A C 1
ATOM 829 O O . GLY A 1 101 ? -15.033 9.799 33.177 1.00 68.00 101 GLY A O 1
ATOM 830 N N . ASN A 1 102 ? -14.651 7.677 32.538 1.00 80.69 102 ASN A N 1
ATOM 831 C CA . ASN A 1 102 ? -13.223 7.800 32.261 1.00 80.69 102 ASN A CA 1
ATOM 832 C C . ASN A 1 102 ? -12.942 7.761 30.749 1.00 80.69 102 ASN A C 1
ATOM 834 O O . ASN A 1 102 ? -12.496 6.759 30.195 1.00 80.69 102 ASN A O 1
ATOM 838 N N . GLN A 1 103 ? -13.209 8.877 30.063 1.00 81.06 103 GLN A N 1
ATOM 839 C CA . GLN A 1 103 ? -13.014 8.993 28.609 1.00 81.06 103 GLN A CA 1
ATOM 840 C C . GLN A 1 103 ? -11.594 8.597 28.165 1.00 81.06 103 GLN A C 1
ATOM 842 O O . GLN A 1 103 ? -11.434 7.998 27.107 1.00 81.06 103 GLN A O 1
ATOM 847 N N . THR A 1 104 ? -10.582 8.882 28.987 1.00 81.81 104 THR A N 1
ATOM 848 C CA . THR A 1 104 ? -9.180 8.545 28.714 1.00 81.81 104 THR A CA 1
ATOM 849 C C . THR A 1 104 ? -8.976 7.045 28.507 1.00 81.81 104 THR A C 1
ATOM 851 O O . THR A 1 104 ? -8.257 6.639 27.602 1.00 81.81 104 THR A O 1
ATOM 854 N N . GLU A 1 105 ? -9.644 6.213 29.303 1.00 79.38 105 GLU A N 1
ATOM 855 C CA . GLU A 1 105 ? -9.525 4.754 29.235 1.00 79.38 105 GLU A CA 1
ATOM 856 C C . GLU A 1 105 ? -10.242 4.175 28.009 1.00 79.38 105 GLU A C 1
ATOM 858 O O . GLU A 1 105 ? -9.734 3.266 27.346 1.00 79.38 105 GLU A O 1
ATOM 863 N N . VAL A 1 106 ? -11.382 4.769 27.640 1.00 77.44 106 VAL A N 1
ATOM 864 C CA . VAL A 1 106 ? -12.074 4.467 26.380 1.00 77.44 106 VAL A CA 1
ATOM 865 C C . VAL A 1 106 ? -11.168 4.783 25.187 1.00 77.44 106 VAL A C 1
ATOM 867 O O . VAL A 1 106 ? -11.012 3.948 24.291 1.00 77.44 106 VAL A O 1
ATOM 870 N N . ASP A 1 107 ? -10.544 5.960 25.185 1.00 79.38 107 ASP A N 1
ATOM 871 C CA . ASP A 1 107 ? -9.674 6.416 24.101 1.00 79.38 107 ASP A CA 1
ATOM 872 C C . ASP A 1 107 ? -8.392 5.566 24.009 1.00 79.38 107 ASP A C 1
ATOM 874 O O . ASP A 1 107 ? -7.994 5.163 22.912 1.00 79.38 107 ASP A O 1
ATOM 878 N N . GLU A 1 108 ? -7.783 5.207 25.145 1.00 82.75 108 GLU A N 1
ATOM 879 C CA . GLU A 1 108 ? -6.608 4.332 25.194 1.00 82.75 108 GLU A CA 1
ATOM 880 C C . GLU A 1 108 ? -6.925 2.936 24.646 1.00 82.75 108 GLU A C 1
ATOM 882 O O . GLU A 1 108 ? -6.186 2.404 23.810 1.00 8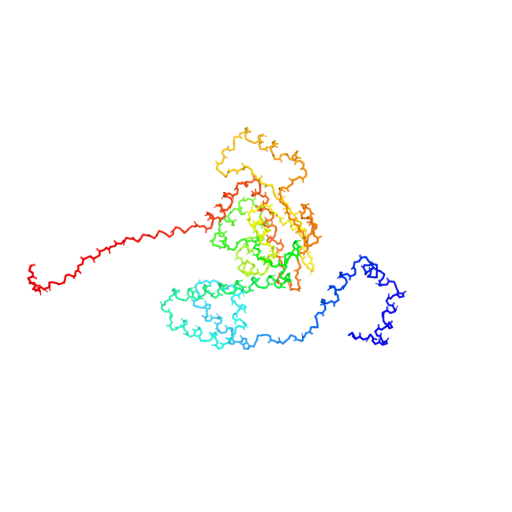2.75 108 GLU A O 1
ATOM 887 N N . MET A 1 109 ? -8.052 2.342 25.047 1.00 78.94 109 MET A N 1
ATOM 888 C CA . MET A 1 109 ? -8.420 1.016 24.560 1.00 78.94 109 MET A CA 1
ATOM 889 C C . MET A 1 109 ? -8.740 1.029 23.057 1.00 78.94 109 MET A C 1
ATOM 891 O O . MET A 1 109 ? -8.317 0.126 22.328 1.00 78.94 109 MET A O 1
ATOM 895 N N . LEU A 1 110 ? -9.431 2.063 22.563 1.00 77.19 110 LEU A N 1
ATOM 896 C CA . LEU A 1 110 ? -9.670 2.246 21.127 1.00 77.19 110 LEU A CA 1
ATOM 897 C C . LEU A 1 110 ? -8.357 2.427 20.353 1.00 77.19 110 LEU A C 1
ATOM 899 O O . LEU A 1 110 ? -8.200 1.851 19.273 1.00 77.19 110 LEU A O 1
ATOM 903 N N . SER A 1 111 ? -7.390 3.154 20.919 1.00 78.31 111 SER A N 1
ATOM 904 C CA . SER A 1 111 ? -6.044 3.291 20.356 1.00 78.31 111 SER A CA 1
ATOM 905 C C . SER A 1 111 ? -5.337 1.935 20.250 1.00 78.31 111 SER A C 1
ATOM 907 O O . SER A 1 111 ? -4.850 1.565 19.179 1.00 78.31 111 SER A O 1
ATOM 909 N N . GLN A 1 112 ? -5.375 1.116 21.307 1.00 79.50 112 GLN A N 1
ATOM 910 C CA . GLN A 1 112 ? -4.814 -0.240 21.280 1.00 79.50 112 GLN A CA 1
ATOM 911 C C . GLN A 1 112 ? -5.464 -1.118 20.200 1.00 79.50 112 GLN A C 1
ATOM 913 O O . GLN A 1 112 ? -4.775 -1.864 19.497 1.00 79.50 112 GLN A O 1
ATOM 918 N N . TRP A 1 113 ? -6.784 -1.027 20.032 1.00 79.19 113 TRP A N 1
ATOM 919 C CA . TRP A 1 113 ? -7.503 -1.783 19.005 1.00 79.19 113 TRP A CA 1
ATOM 920 C C . TRP A 1 113 ? -7.154 -1.315 17.596 1.00 79.19 113 TRP A C 1
ATOM 922 O O . TRP A 1 113 ? -6.993 -2.145 16.696 1.00 79.19 113 TRP A O 1
ATOM 932 N N . ARG A 1 114 ? -6.967 -0.007 17.401 1.00 75.12 114 ARG A N 1
ATOM 933 C CA . ARG A 1 114 ? -6.478 0.557 16.140 1.00 75.12 114 ARG A CA 1
ATOM 934 C C . ARG A 1 114 ? -5.080 0.035 15.813 1.00 75.12 114 ARG A C 1
ATOM 936 O O . ARG A 1 114 ? -4.876 -0.490 14.722 1.00 75.12 114 ARG A O 1
ATOM 943 N N . ILE A 1 115 ? -4.153 0.058 16.774 1.00 76.81 115 ILE A N 1
ATOM 944 C CA . ILE A 1 115 ? -2.794 -0.491 16.614 1.00 76.81 115 ILE A CA 1
ATOM 945 C C . ILE A 1 115 ? -2.840 -1.976 16.224 1.00 76.81 115 ILE A C 1
ATOM 947 O O . ILE A 1 115 ? -2.127 -2.409 15.316 1.00 76.81 115 ILE A O 1
ATOM 951 N N . ALA A 1 116 ? -3.682 -2.773 16.886 1.00 74.31 116 ALA A N 1
ATOM 952 C CA . ALA A 1 116 ? -3.841 -4.189 16.560 1.00 74.31 116 ALA A CA 1
ATOM 953 C C . ALA A 1 116 ? -4.421 -4.402 15.148 1.00 74.31 116 ALA A C 1
ATOM 955 O O . ALA A 1 116 ? -3.967 -5.288 14.422 1.00 74.31 116 ALA A O 1
ATOM 956 N N . SER A 1 117 ? -5.377 -3.564 14.740 1.00 71.75 117 SER A N 1
ATOM 957 C CA . SER A 1 117 ? -5.989 -3.603 13.406 1.00 71.75 117 SER A CA 1
ATOM 958 C C . SER A 1 117 ? -4.971 -3.269 12.313 1.00 71.75 117 SER A C 1
ATOM 960 O O . SER A 1 117 ? -4.871 -3.998 11.326 1.00 71.75 117 SER A O 1
ATOM 962 N N . LEU A 1 118 ? -4.138 -2.244 12.529 1.00 74.06 118 LEU A N 1
ATOM 963 C CA . LEU A 1 118 ? -3.047 -1.864 11.624 1.00 74.06 118 LEU A CA 1
ATOM 964 C C . LEU A 1 118 ? -2.024 -2.992 11.446 1.00 74.06 118 LEU A C 1
ATOM 966 O O . LEU A 1 118 ? -1.650 -3.307 10.318 1.00 74.06 118 LEU A O 1
ATOM 970 N N . LYS A 1 119 ? -1.639 -3.679 12.529 1.00 76.75 119 LYS A N 1
ATOM 971 C CA . LYS A 1 119 ? -0.785 -4.880 12.440 1.00 76.75 119 LYS A CA 1
ATOM 972 C C . LYS A 1 119 ? -1.430 -5.982 11.593 1.00 76.75 119 LYS A C 1
ATOM 974 O O . LYS A 1 119 ? -0.742 -6.679 10.849 1.00 76.75 119 LYS A O 1
ATOM 979 N N . GLY A 1 120 ? -2.751 -6.136 11.685 1.00 76.25 120 GLY A N 1
ATOM 980 C CA . GLY A 1 120 ? -3.519 -7.055 10.845 1.00 76.25 120 GLY A CA 1
ATOM 981 C C . GLY A 1 120 ? -3.465 -6.684 9.361 1.00 76.25 120 GLY A C 1
ATOM 982 O O . GLY A 1 120 ? -3.201 -7.548 8.525 1.00 76.25 120 GLY A O 1
ATOM 983 N N . ILE A 1 121 ? -3.656 -5.404 9.036 1.00 80.25 121 ILE A N 1
ATOM 984 C CA . ILE A 1 121 ? -3.566 -4.862 7.669 1.00 80.2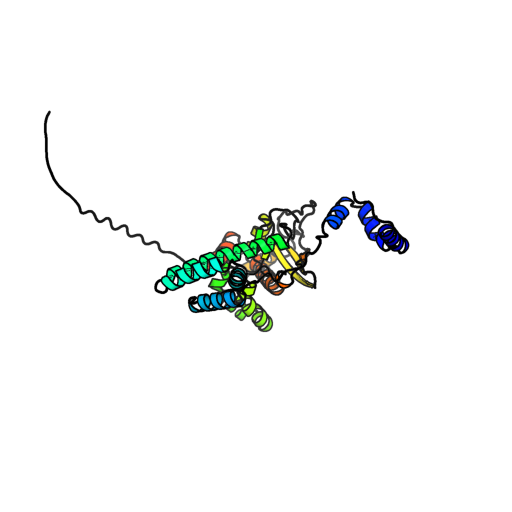5 121 ILE A CA 1
ATOM 985 C C . ILE A 1 121 ? -2.172 -5.069 7.077 1.00 80.25 121 ILE A C 1
ATOM 987 O O . ILE A 1 121 ? -2.038 -5.545 5.950 1.00 80.25 121 ILE A O 1
ATOM 991 N N . GLN A 1 122 ? -1.133 -4.783 7.857 1.00 81.25 122 GLN A N 1
ATOM 992 C CA . GLN A 1 122 ? 0.258 -5.018 7.480 1.00 81.25 122 GLN A CA 1
ATOM 993 C C . GLN A 1 122 ? 0.499 -6.501 7.143 1.00 81.25 122 GLN A C 1
ATOM 995 O O . GLN A 1 122 ? 0.982 -6.840 6.060 1.00 81.25 122 GLN A O 1
ATOM 1000 N N . ALA A 1 123 ? 0.008 -7.410 7.991 1.00 81.81 123 ALA A N 1
ATOM 1001 C CA . ALA A 1 123 ? 0.058 -8.844 7.719 1.00 81.81 123 ALA A CA 1
ATOM 1002 C C . ALA A 1 123 ? -0.757 -9.265 6.476 1.00 81.81 123 ALA A C 1
ATOM 1004 O O . ALA A 1 123 ? -0.431 -10.271 5.841 1.00 81.81 123 ALA A O 1
ATOM 1005 N N . PHE A 1 124 ? -1.824 -8.547 6.109 1.00 82.56 124 PHE A N 1
ATOM 1006 C CA . PHE A 1 124 ? -2.530 -8.771 4.842 1.00 82.56 124 PHE A CA 1
ATOM 1007 C C . PHE A 1 124 ? -1.715 -8.313 3.634 1.00 82.56 124 PHE A C 1
ATOM 1009 O O . PHE A 1 124 ? -1.656 -9.065 2.666 1.00 82.56 124 PHE A O 1
ATOM 1016 N N . CYS A 1 125 ? -1.049 -7.156 3.698 1.00 86.56 125 CYS A N 1
ATOM 1017 C CA . CYS A 1 125 ? -0.142 -6.688 2.645 1.00 86.56 125 CYS A CA 1
ATOM 1018 C C . CYS A 1 125 ? 0.960 -7.722 2.365 1.00 86.56 125 CYS A C 1
ATOM 1020 O O . CYS A 1 125 ? 1.120 -8.176 1.233 1.00 86.56 125 CYS A O 1
ATOM 1022 N N . LYS A 1 126 ? 1.631 -8.209 3.417 1.00 85.69 126 LYS A N 1
ATOM 1023 C CA . LYS A 1 126 ? 2.640 -9.268 3.280 1.00 85.69 126 LYS A CA 1
ATOM 1024 C C . LYS A 1 126 ? 2.072 -10.541 2.664 1.00 85.69 126 LYS A C 1
ATOM 1026 O O . LYS A 1 126 ? 2.675 -11.094 1.753 1.00 85.69 126 LYS A O 1
ATOM 1031 N N . ARG A 1 127 ? 0.908 -11.011 3.126 1.00 85.88 127 ARG A N 1
ATOM 1032 C CA . ARG A 1 127 ? 0.273 -12.225 2.580 1.00 85.88 127 ARG A CA 1
ATOM 1033 C C . ARG A 1 127 ? -0.167 -12.066 1.126 1.00 85.88 127 ARG A C 1
ATOM 1035 O O . ARG A 1 127 ? -0.001 -13.014 0.367 1.00 85.88 127 ARG A O 1
ATOM 1042 N N . ARG A 1 128 ? -0.691 -10.895 0.743 1.00 88.75 128 ARG A N 1
ATOM 1043 C CA . ARG A 1 128 ? -1.042 -10.551 -0.647 1.00 88.75 128 ARG A CA 1
ATOM 1044 C C . ARG A 1 128 ? 0.157 -10.753 -1.574 1.00 88.75 128 ARG A C 1
ATOM 1046 O O . ARG A 1 128 ? -0.005 -11.294 -2.662 1.00 88.75 128 ARG A O 1
ATOM 1053 N N . ASP A 1 129 ? 1.344 -10.381 -1.105 1.00 88.00 129 ASP A N 1
ATOM 1054 C CA . ASP A 1 129 ? 2.577 -10.378 -1.893 1.00 88.00 129 ASP A CA 1
ATOM 1055 C C . ASP A 1 129 ? 3.482 -11.603 -1.609 1.00 88.00 129 ASP A C 1
ATOM 1057 O O . ASP A 1 129 ? 4.694 -11.541 -1.812 1.00 88.00 129 ASP A O 1
ATOM 1061 N N . ASP A 1 130 ? 2.926 -12.718 -1.111 1.00 88.88 130 ASP A N 1
ATOM 1062 C CA . ASP A 1 130 ? 3.659 -13.961 -0.773 1.00 88.88 130 ASP A CA 1
ATOM 1063 C C . ASP A 1 130 ? 4.852 -13.750 0.190 1.00 88.88 130 ASP A C 1
ATOM 1065 O O . ASP A 1 130 ? 5.879 -14.424 0.130 1.00 88.88 130 ASP A O 1
ATOM 1069 N N . ASN A 1 131 ? 4.740 -12.780 1.101 1.00 89.00 131 ASN A N 1
ATOM 1070 C CA . ASN A 1 131 ? 5.797 -12.336 2.020 1.00 89.00 131 ASN A CA 1
ATOM 1071 C C . ASN A 1 131 ? 7.106 -11.965 1.299 1.00 89.00 131 ASN A C 1
ATOM 1073 O O . ASN A 1 131 ? 8.207 -12.152 1.831 1.00 89.00 131 ASN A O 1
ATOM 1077 N N . ARG A 1 132 ? 6.991 -11.459 0.067 1.00 91.69 132 ARG A N 1
ATOM 1078 C CA . ARG A 1 132 ? 8.118 -11.071 -0.776 1.00 91.69 132 ARG A CA 1
ATOM 1079 C C . ARG A 1 132 ? 8.049 -9.606 -1.145 1.00 91.69 132 ARG A C 1
ATOM 1081 O O . ARG A 1 132 ? 6.998 -8.980 -1.200 1.00 91.69 132 ARG A O 1
ATOM 1088 N N . CYS A 1 133 ? 9.215 -9.050 -1.435 1.00 93.25 133 CYS A N 1
ATOM 1089 C CA . CYS A 1 133 ? 9.309 -7.718 -2.007 1.00 93.25 133 CYS A CA 1
ATOM 1090 C C . CYS A 1 133 ? 8.793 -7.717 -3.455 1.00 93.25 133 CYS A C 1
ATOM 1092 O O . CYS A 1 133 ? 9.290 -8.484 -4.282 1.00 93.25 133 CYS A O 1
ATOM 1094 N N . CYS A 1 134 ? 7.892 -6.791 -3.790 1.00 93.31 134 CYS A N 1
ATOM 1095 C CA . CYS A 1 134 ? 7.303 -6.659 -5.127 1.00 93.31 134 CYS A CA 1
ATOM 1096 C C . CYS A 1 134 ? 8.337 -6.392 -6.238 1.00 93.31 134 CYS A C 1
ATOM 1098 O O . CYS A 1 134 ? 8.131 -6.770 -7.391 1.00 93.31 134 CYS A O 1
ATOM 1100 N N . PHE A 1 135 ? 9.473 -5.776 -5.901 1.00 92.00 135 PHE A N 1
ATOM 1101 C CA . PHE A 1 135 ? 10.500 -5.378 -6.872 1.00 92.00 135 PHE A CA 1
ATOM 1102 C C . PHE A 1 135 ? 11.640 -6.394 -6.960 1.00 92.00 135 PHE A C 1
ATOM 1104 O O . PHE A 1 135 ? 12.041 -6.828 -8.046 1.00 92.00 135 PHE A O 1
ATOM 1111 N N . THR A 1 136 ? 12.154 -6.822 -5.805 1.00 89.19 136 THR A N 1
ATOM 1112 C CA . THR A 1 136 ? 13.301 -7.735 -5.753 1.00 89.19 136 THR A CA 1
ATOM 1113 C C . THR A 1 136 ? 12.888 -9.203 -5.764 1.00 89.19 136 THR A C 1
ATOM 1115 O O . THR A 1 136 ? 13.664 -10.035 -6.219 1.00 89.19 136 THR A O 1
ATOM 1118 N N . GLY A 1 137 ? 11.689 -9.557 -5.296 1.00 88.12 137 GLY A N 1
ATOM 1119 C CA . GLY A 1 137 ? 11.263 -10.946 -5.087 1.00 88.12 137 GLY A CA 1
ATOM 1120 C C . GLY A 1 137 ? 11.940 -11.643 -3.899 1.00 88.12 137 GLY A C 1
ATOM 1121 O O . GLY A 1 137 ? 11.743 -12.846 -3.709 1.00 88.12 137 GLY A O 1
ATOM 1122 N N . MET A 1 138 ? 12.747 -10.916 -3.118 1.00 88.00 138 MET A N 1
ATOM 1123 C CA . MET A 1 138 ? 13.386 -11.422 -1.900 1.00 88.00 138 MET A CA 1
ATOM 1124 C C . MET A 1 138 ? 12.343 -11.662 -0.798 1.00 88.00 138 MET A C 1
ATOM 1126 O O . MET A 1 138 ? 11.364 -10.912 -0.749 1.00 88.00 138 MET A O 1
ATOM 1130 N N . PRO A 1 139 ? 12.538 -12.679 0.066 1.00 87.62 139 PRO A N 1
ATOM 1131 C CA . PRO A 1 139 ? 11.712 -12.876 1.257 1.00 87.62 139 PRO A CA 1
ATOM 1132 C C . PRO A 1 139 ? 11.951 -11.758 2.286 1.00 87.62 139 PRO A C 1
ATOM 1134 O O . PRO A 1 139 ? 12.795 -10.884 2.074 1.00 87.62 139 PRO A O 1
ATOM 1137 N N . ASP A 1 140 ? 11.221 -11.810 3.401 1.00 85.19 140 ASP A N 1
ATOM 1138 C CA . ASP A 1 140 ? 11.334 -10.869 4.524 1.00 85.19 140 ASP A CA 1
ATOM 1139 C C . ASP A 1 140 ? 11.023 -9.420 4.111 1.00 85.19 140 ASP A C 1
ATOM 1141 O O . ASP A 1 140 ? 11.768 -8.469 4.380 1.00 85.19 140 ASP A O 1
ATOM 1145 N N . SER A 1 141 ? 9.899 -9.254 3.406 1.00 89.31 141 SER A N 1
ATOM 1146 C CA . SER A 1 141 ? 9.376 -7.928 3.095 1.00 89.31 141 SER A CA 1
ATOM 1147 C C . SER A 1 141 ? 8.922 -7.174 4.349 1.00 89.31 141 SER A C 1
ATOM 1149 O O . SER A 1 141 ? 8.623 -7.741 5.396 1.00 89.31 141 SER A O 1
ATOM 1151 N N . HIS A 1 142 ? 8.879 -5.861 4.209 1.00 89.00 142 HIS A N 1
ATOM 1152 C CA . HIS A 1 142 ? 8.339 -4.856 5.102 1.00 89.00 142 HIS A CA 1
ATOM 1153 C C . HIS A 1 142 ? 7.250 -4.102 4.338 1.00 89.00 142 HIS A C 1
ATOM 1155 O O . HIS A 1 142 ? 7.271 -4.020 3.108 1.00 89.00 142 HIS A O 1
ATOM 1161 N N . GLU A 1 143 ? 6.286 -3.578 5.070 1.00 90.31 143 GLU A N 1
ATOM 1162 C CA . GLU A 1 143 ? 5.145 -2.862 4.531 1.00 90.31 143 GLU A CA 1
ATOM 1163 C C . GLU A 1 143 ? 5.480 -1.377 4.414 1.00 90.31 143 GLU A C 1
ATOM 1165 O O . GLU A 1 143 ? 5.611 -0.692 5.423 1.00 90.31 143 GLU A O 1
ATOM 1170 N N . ALA A 1 144 ? 5.610 -0.900 3.181 1.00 91.25 144 ALA A N 1
ATOM 1171 C CA . ALA A 1 144 ? 5.820 0.503 2.872 1.00 91.25 144 ALA A CA 1
ATOM 1172 C C . ALA A 1 144 ? 4.477 1.187 2.632 1.00 91.25 144 ALA A C 1
ATOM 1174 O O . ALA A 1 144 ? 3.705 0.726 1.785 1.00 91.25 144 ALA A O 1
ATOM 1175 N N . TYR A 1 145 ? 4.208 2.276 3.350 1.00 89.75 145 TYR A N 1
ATOM 1176 C CA . TYR A 1 145 ? 3.056 3.123 3.057 1.00 89.75 145 TYR A CA 1
ATOM 1177 C C . TYR A 1 145 ? 3.293 3.912 1.774 1.00 89.75 145 TYR A C 1
ATOM 1179 O O . TYR A 1 145 ? 4.354 4.507 1.624 1.00 89.75 145 TYR A O 1
ATOM 1187 N N . ILE A 1 146 ? 2.308 3.925 0.873 1.00 89.50 146 ILE A N 1
ATOM 1188 C CA . ILE A 1 146 ? 2.340 4.765 -0.335 1.00 89.50 146 ILE A CA 1
ATOM 1189 C C . ILE A 1 146 ? 2.174 6.224 0.088 1.00 89.50 146 ILE A C 1
ATOM 1191 O O . ILE A 1 146 ? 2.996 7.069 -0.222 1.00 89.50 146 ILE A O 1
ATOM 1195 N N . PHE A 1 147 ? 1.140 6.496 0.879 1.00 83.25 147 PHE A N 1
ATOM 1196 C CA . PHE A 1 147 ? 0.914 7.769 1.540 1.00 83.25 147 PHE A CA 1
ATOM 1197 C C . PHE A 1 147 ? 1.162 7.616 3.052 1.00 83.25 147 PHE A C 1
ATOM 1199 O O . PHE A 1 147 ? 0.498 6.786 3.687 1.00 83.25 147 PHE A O 1
ATOM 1206 N N . PRO A 1 148 ? 2.094 8.374 3.658 1.00 72.06 148 PRO A N 1
ATOM 1207 C CA . PRO A 1 148 ? 2.484 8.182 5.055 1.00 72.06 148 PRO A CA 1
ATOM 1208 C C . PRO A 1 148 ? 1.317 8.333 6.043 1.00 72.06 148 PRO A C 1
ATOM 1210 O O . PRO A 1 148 ? 0.610 9.339 6.042 1.00 72.06 148 PRO A O 1
ATOM 1213 N N . LEU A 1 149 ? 1.146 7.357 6.944 1.00 64.62 149 LEU A N 1
ATOM 1214 C CA . LEU A 1 149 ? 0.035 7.341 7.908 1.00 64.62 149 LEU A CA 1
ATOM 1215 C C . LEU A 1 149 ? 0.113 8.483 8.939 1.00 64.62 149 LEU A C 1
ATOM 1217 O O . LEU A 1 149 ? -0.912 8.993 9.390 1.00 64.62 149 LEU A O 1
ATOM 1221 N N . HIS A 1 150 ? 1.331 8.890 9.303 1.00 56.59 150 HIS A N 1
ATOM 1222 C CA . HIS A 1 150 ? 1.614 9.936 10.298 1.00 56.59 150 HIS A CA 1
ATOM 1223 C C . HIS A 1 150 ? 1.136 11.321 9.841 1.00 56.59 150 HIS A C 1
ATOM 1225 O O . HIS A 1 150 ? 0.818 12.176 10.657 1.00 56.59 150 HIS A O 1
ATOM 1231 N N . LEU A 1 151 ? 0.993 11.515 8.528 1.00 51.62 151 LEU A N 1
ATOM 1232 C CA . LEU A 1 151 ? 0.464 12.746 7.949 1.00 51.62 151 LEU A CA 1
ATOM 1233 C C . LEU A 1 151 ? -1.064 12.852 8.083 1.00 51.62 151 LEU A C 1
ATOM 1235 O O . LEU A 1 151 ? -1.628 13.908 7.805 1.00 51.62 151 LEU A O 1
ATOM 1239 N N . SER A 1 152 ? -1.749 11.793 8.541 1.00 52.50 152 SER A N 1
ATOM 1240 C CA . SER A 1 152 ? -3.201 11.823 8.780 1.00 52.50 152 SER A CA 1
ATOM 1241 C C . SER A 1 152 ? -3.614 12.794 9.902 1.00 52.50 152 SER A C 1
ATOM 1243 O O . SER A 1 152 ? -4.760 13.244 9.935 1.00 52.50 152 SER A O 1
ATOM 1245 N N . GLU A 1 153 ? -2.683 13.161 10.787 1.00 53.09 153 GLU A N 1
ATOM 1246 C CA . GLU A 1 153 ? -2.899 14.135 11.867 1.00 53.09 153 GLU A CA 1
ATOM 1247 C C . GLU A 1 153 ? -2.666 15.585 11.401 1.00 53.09 153 GLU A C 1
ATOM 1249 O O . GLU A 1 153 ? -3.300 16.496 11.925 1.00 53.09 153 GLU A O 1
ATOM 1254 N N . ASN A 1 154 ? -1.875 15.785 10.338 1.00 59.28 154 ASN A N 1
ATOM 1255 C CA . ASN A 1 154 ? -1.592 17.082 9.702 1.00 59.28 154 ASN A CA 1
ATOM 1256 C C . ASN A 1 154 ? -2.158 17.177 8.272 1.00 59.28 154 ASN A C 1
ATOM 1258 O O . ASN A 1 154 ? -1.603 17.829 7.383 1.00 59.28 154 ASN A O 1
ATOM 1262 N N . THR A 1 155 ? -3.302 16.524 8.040 1.00 65.88 155 THR A N 1
ATOM 1263 C CA . THR A 1 155 ? -3.970 16.506 6.726 1.00 65.88 155 THR A CA 1
ATOM 1264 C C . THR A 1 155 ? -4.282 17.897 6.206 1.00 65.88 155 THR A C 1
ATOM 1266 O O . THR A 1 155 ? -4.219 18.095 5.001 1.00 65.88 155 THR A O 1
ATOM 1269 N N . THR A 1 156 ? -4.566 18.859 7.085 1.00 68.56 156 THR A N 1
ATOM 1270 C CA . THR A 1 156 ? -4.865 20.248 6.721 1.00 68.56 156 THR A CA 1
ATOM 1271 C C . THR A 1 156 ? -3.728 20.892 5.939 1.00 68.56 156 THR A C 1
ATOM 1273 O O . THR A 1 156 ? -3.968 21.368 4.839 1.00 68.56 156 THR A O 1
ATOM 1276 N N . MET A 1 157 ? -2.485 20.815 6.422 1.00 67.44 157 MET A N 1
ATOM 1277 C CA . MET A 1 157 ? -1.336 21.432 5.748 1.00 67.44 157 MET A CA 1
ATOM 1278 C C . MET A 1 157 ? -1.097 20.849 4.348 1.00 67.44 157 MET A C 1
ATOM 1280 O O . MET A 1 157 ? -0.815 21.583 3.402 1.00 67.44 157 MET A O 1
ATOM 1284 N N . ILE A 1 158 ? -1.239 19.529 4.196 1.00 68.12 158 ILE A N 1
ATOM 1285 C CA . ILE A 1 158 ? -1.087 18.865 2.895 1.00 68.12 158 ILE A CA 1
ATOM 1286 C C . ILE A 1 158 ? -2.245 19.219 1.973 1.00 68.12 158 ILE A C 1
ATOM 1288 O O . ILE A 1 158 ? -2.021 19.505 0.800 1.00 68.12 158 ILE A O 1
ATOM 1292 N N . THR A 1 159 ? -3.481 19.215 2.480 1.00 74.12 159 THR A N 1
ATOM 1293 C CA . THR A 1 159 ? -4.637 19.580 1.659 1.00 74.12 159 THR A CA 1
ATOM 1294 C C . THR A 1 159 ? -4.572 21.041 1.229 1.00 74.12 159 THR A C 1
ATOM 1296 O O . THR A 1 159 ? -4.861 21.317 0.073 1.00 74.12 159 THR A O 1
ATOM 1299 N N . ASP A 1 160 ? -4.091 21.939 2.091 1.00 75.81 160 ASP A N 1
ATOM 1300 C CA . ASP A 1 160 ? -3.890 23.354 1.769 1.00 75.81 160 ASP A CA 1
ATOM 1301 C C . ASP A 1 160 ? -2.807 23.519 0.688 1.00 75.81 160 ASP A C 1
ATOM 1303 O O . ASP A 1 160 ? -2.999 24.251 -0.279 1.00 75.81 160 ASP A O 1
ATOM 1307 N N . MET A 1 161 ? -1.689 22.789 0.789 1.00 70.50 161 MET A N 1
ATOM 1308 C CA . MET A 1 161 ? -0.652 22.756 -0.254 1.00 70.50 161 MET A CA 1
ATOM 1309 C C . MET A 1 161 ? -1.197 22.254 -1.597 1.00 70.50 161 MET A C 1
ATOM 1311 O O . MET A 1 161 ? -0.939 22.869 -2.634 1.00 70.50 161 MET A O 1
ATOM 1315 N N . LEU A 1 162 ? -1.975 21.168 -1.588 1.00 72.06 162 LEU A N 1
ATOM 1316 C CA . LEU A 1 162 ? -2.620 20.649 -2.795 1.00 72.06 162 LEU A CA 1
ATOM 1317 C C . LEU A 1 162 ? -3.575 21.690 -3.394 1.00 72.06 162 LEU A C 1
ATOM 1319 O O . LEU A 1 162 ? -3.518 21.949 -4.591 1.00 72.06 162 LEU A O 1
ATOM 1323 N N . GLU A 1 163 ? -4.402 22.337 -2.570 1.00 78.50 163 GLU A N 1
ATOM 1324 C CA . GLU A 1 163 ? -5.335 23.387 -2.996 1.00 78.50 163 GLU A CA 1
ATOM 1325 C C . GLU A 1 163 ? -4.638 24.622 -3.592 1.00 78.50 163 GLU A C 1
ATOM 1327 O O . GLU A 1 163 ? -5.198 25.275 -4.474 1.00 78.50 163 GLU A O 1
ATOM 1332 N N . ILE A 1 164 ? -3.422 24.945 -3.137 1.00 77.31 164 ILE A N 1
ATOM 1333 C CA . ILE A 1 164 ? -2.652 26.098 -3.623 1.00 77.31 164 ILE A CA 1
ATOM 1334 C C . ILE A 1 164 ? -1.953 25.803 -4.956 1.00 77.31 164 ILE A C 1
ATOM 1336 O O . ILE A 1 164 ? -1.934 26.668 -5.836 1.00 77.31 164 ILE A O 1
ATOM 1340 N N . PHE A 1 165 ? -1.339 24.625 -5.099 1.00 74.06 165 PHE A N 1
ATOM 1341 C CA . PHE A 1 165 ? -0.396 24.353 -6.192 1.00 74.06 165 PHE A CA 1
ATOM 1342 C C . PHE A 1 165 ? -0.918 23.399 -7.276 1.00 74.06 165 PHE A C 1
ATOM 1344 O O . PHE A 1 165 ? -0.366 23.400 -8.378 1.00 74.06 165 PHE A O 1
ATOM 1351 N N . TRP A 1 166 ? -1.975 22.625 -7.012 1.00 77.44 166 TRP A N 1
ATOM 1352 C CA . TRP A 1 166 ? -2.562 21.698 -7.984 1.00 77.44 166 TRP A CA 1
ATOM 1353 C C . TRP A 1 166 ? -3.866 22.227 -8.583 1.00 77.44 166 TRP A C 1
ATOM 1355 O O . TRP A 1 166 ? -4.516 23.134 -8.066 1.00 77.44 166 TRP A O 1
ATOM 1365 N N . ASP A 1 167 ? -4.251 21.662 -9.727 1.00 79.12 167 ASP A N 1
ATOM 1366 C CA . ASP A 1 167 ? -5.513 21.997 -10.373 1.00 79.12 167 ASP A CA 1
ATOM 1367 C C . ASP A 1 167 ? -6.724 21.432 -9.606 1.00 79.12 167 ASP A C 1
ATOM 1369 O O . ASP A 1 167 ? -6.636 20.453 -8.860 1.00 79.12 167 ASP A O 1
ATOM 1373 N N . ALA A 1 168 ? -7.887 22.051 -9.819 1.00 80.81 168 ALA A N 1
ATOM 1374 C CA . ALA A 1 168 ? -9.111 21.722 -9.094 1.00 80.81 168 ALA A CA 1
ATOM 1375 C C . ALA A 1 168 ? -9.588 20.273 -9.303 1.00 80.81 168 ALA A C 1
ATOM 1377 O O . ALA A 1 168 ? -10.185 19.701 -8.386 1.00 80.81 168 ALA A O 1
ATOM 1378 N N . ASP A 1 169 ? -9.334 19.672 -10.472 1.00 79.69 169 ASP A N 1
ATOM 1379 C CA . ASP A 1 169 ? -9.741 18.291 -10.748 1.00 79.69 169 ASP A CA 1
ATOM 1380 C C . ASP A 1 169 ? -8.879 17.319 -9.935 1.00 79.69 169 ASP A C 1
ATOM 1382 O O . ASP A 1 169 ? -9.407 16.376 -9.338 1.00 79.69 169 ASP A O 1
ATOM 1386 N N . THR A 1 170 ? -7.574 17.589 -9.851 1.00 75.75 170 THR A N 1
ATOM 1387 C CA . THR A 1 170 ? -6.626 16.838 -9.022 1.00 75.75 170 THR A CA 1
ATOM 1388 C C . THR A 1 170 ? -6.978 16.963 -7.537 1.00 75.75 170 THR A C 1
ATOM 1390 O O . THR A 1 170 ? -7.197 15.956 -6.866 1.00 75.75 170 THR A O 1
ATOM 1393 N N . VAL A 1 171 ? -7.181 18.177 -7.023 1.00 79.38 171 VAL A N 1
ATOM 1394 C CA . VAL A 1 171 ? -7.585 18.407 -5.620 1.00 79.38 171 VAL A CA 1
ATOM 1395 C C . VAL A 1 171 ? -8.882 17.666 -5.267 1.00 79.38 171 VAL A C 1
ATOM 1397 O O . VAL A 1 171 ? -8.954 16.986 -4.241 1.00 79.38 171 VAL A O 1
ATOM 1400 N N . THR A 1 172 ? -9.895 17.736 -6.138 1.00 84.31 172 THR A N 1
ATOM 1401 C CA . THR A 1 172 ? -11.204 17.092 -5.921 1.00 84.31 172 THR A CA 1
ATOM 1402 C C . THR A 1 172 ? -11.099 15.568 -5.836 1.00 84.31 172 THR A C 1
ATOM 1404 O O . THR A 1 172 ? -11.891 14.936 -5.138 1.00 84.31 172 THR A O 1
ATOM 1407 N N . GLN A 1 173 ? -10.130 14.962 -6.524 1.00 80.00 173 GLN A N 1
ATOM 1408 C CA . GLN A 1 173 ? -9.894 13.519 -6.469 1.00 80.00 173 GLN A CA 1
ATOM 1409 C C . GLN A 1 173 ? -9.062 13.113 -5.249 1.00 80.00 173 GLN A C 1
ATOM 1411 O O . GLN A 1 173 ? -9.343 12.090 -4.626 1.00 80.00 173 GLN A O 1
ATOM 1416 N N . LEU A 1 174 ? -8.045 13.902 -4.902 1.00 77.12 174 LEU A N 1
ATOM 1417 C CA . LEU A 1 174 ? -7.016 13.503 -3.944 1.00 77.12 174 LEU A CA 1
ATOM 1418 C C . LEU A 1 174 ? -7.379 13.798 -2.487 1.00 77.12 174 LEU A C 1
ATOM 1420 O O . LEU A 1 174 ? -7.164 12.953 -1.618 1.00 77.12 174 LEU A O 1
ATOM 1424 N N . VAL A 1 175 ? -7.955 14.970 -2.206 1.00 82.06 175 VAL A N 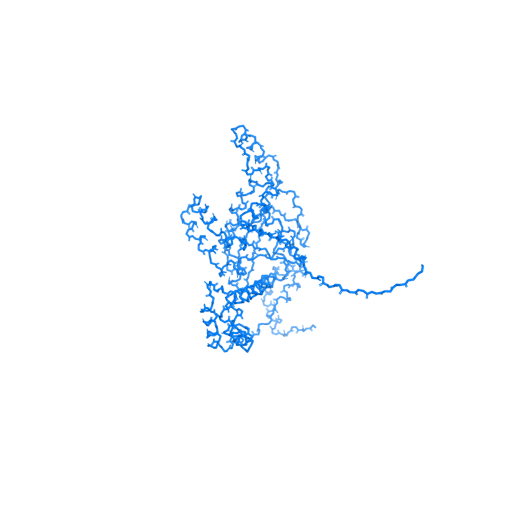1
ATOM 1425 C CA . VAL A 1 175 ? -8.301 15.375 -0.833 1.00 82.06 175 VAL A CA 1
ATOM 1426 C C . VAL A 1 175 ? -9.251 14.373 -0.157 1.00 82.06 175 VAL A C 1
ATOM 1428 O O . VAL A 1 175 ? -8.993 14.013 0.996 1.00 82.06 175 VAL A O 1
ATOM 1431 N N . PRO A 1 176 ? -10.302 13.852 -0.827 1.00 85.62 176 PRO A N 1
ATOM 1432 C CA . PRO A 1 176 ? -11.148 12.820 -0.237 1.00 85.62 176 PRO A CA 1
ATOM 1433 C C . PRO A 1 176 ? -10.384 11.537 0.100 1.00 85.62 176 PRO A C 1
ATOM 1435 O O . PRO A 1 176 ? -10.615 10.972 1.161 1.00 85.62 176 PRO A O 1
ATOM 1438 N N . LEU A 1 177 ? -9.450 11.101 -0.754 1.00 82.25 177 LEU A N 1
ATOM 1439 C CA . LEU A 1 177 ? -8.675 9.872 -0.539 1.00 82.25 177 LEU A CA 1
ATOM 1440 C C . LEU A 1 177 ? -7.713 9.988 0.646 1.00 82.25 177 LEU A C 1
ATOM 1442 O O . LEU A 1 177 ? -7.580 9.044 1.418 1.00 82.25 177 LEU A O 1
ATOM 1446 N N . ILE A 1 178 ? -7.072 11.148 0.808 1.00 78.75 178 ILE A N 1
ATOM 1447 C CA . ILE A 1 178 ? -6.164 11.423 1.932 1.00 78.75 178 ILE A CA 1
ATOM 1448 C C . ILE A 1 178 ? -6.940 11.485 3.256 1.00 78.75 178 ILE A C 1
ATOM 1450 O O . ILE A 1 178 ? -6.443 11.043 4.292 1.00 78.75 178 ILE A O 1
ATOM 1454 N N . ARG A 1 179 ? -8.169 12.016 3.232 1.00 80.12 179 ARG A N 1
ATOM 1455 C CA . ARG A 1 179 ? -9.043 12.092 4.414 1.00 80.12 179 ARG A CA 1
ATOM 1456 C C . ARG A 1 179 ? -9.750 10.770 4.718 1.00 80.12 179 ARG A C 1
ATOM 1458 O O . ARG A 1 179 ? -10.146 10.549 5.861 1.00 80.12 179 ARG A O 1
ATOM 1465 N N . ASP A 1 180 ? -9.891 9.885 3.735 1.00 82.19 180 ASP A N 1
ATOM 1466 C CA . ASP A 1 180 ? -10.544 8.594 3.917 1.00 82.19 180 ASP A CA 1
ATOM 1467 C C . ASP A 1 180 ? -9.626 7.596 4.640 1.00 82.19 180 ASP A C 1
ATOM 1469 O O . ASP A 1 180 ? -8.707 6.992 4.075 1.00 82.19 180 ASP A O 1
ATOM 1473 N N . ARG A 1 181 ? -9.920 7.368 5.923 1.00 77.62 181 ARG A N 1
ATOM 1474 C CA . ARG A 1 181 ? -9.234 6.360 6.746 1.00 77.62 181 ARG A CA 1
ATOM 1475 C C . ARG A 1 181 ? -9.414 4.940 6.226 1.00 77.62 181 ARG A C 1
ATOM 1477 O O . ARG A 1 181 ? -8.573 4.089 6.492 1.00 77.62 181 ARG A O 1
ATOM 1484 N N . ASN A 1 182 ? -10.474 4.671 5.471 1.00 79.69 182 ASN A N 1
ATOM 1485 C CA . ASN A 1 182 ? -10.709 3.358 4.878 1.00 79.69 182 ASN A CA 1
ATOM 1486 C C . ASN A 1 182 ? -9.757 3.074 3.720 1.00 79.69 182 ASN A C 1
ATOM 1488 O O . ASN A 1 182 ? -9.576 1.915 3.366 1.00 79.69 182 ASN A O 1
ATOM 1492 N N . VAL A 1 183 ? -9.146 4.116 3.153 1.00 82.75 183 VAL A N 1
ATOM 1493 C CA . VAL A 1 183 ? -8.119 4.006 2.122 1.00 82.75 183 VAL A CA 1
ATOM 1494 C C . VAL A 1 183 ? -6.734 4.068 2.765 1.00 82.75 183 VAL A C 1
ATOM 1496 O O . VAL A 1 183 ? -5.927 3.163 2.550 1.00 82.75 183 VAL A O 1
ATOM 1499 N N . THR A 1 184 ? -6.467 5.075 3.603 1.00 81.69 184 THR A N 1
ATOM 1500 C CA . THR A 1 184 ? -5.137 5.297 4.203 1.00 81.69 184 THR A CA 1
ATOM 1501 C C . THR A 1 184 ? -4.735 4.225 5.221 1.00 81.69 184 THR A C 1
ATOM 1503 O O . THR A 1 184 ? -3.567 3.840 5.257 1.00 81.69 184 THR A O 1
ATOM 1506 N N . GLU A 1 185 ? -5.682 3.666 5.982 1.00 83.31 185 GLU A N 1
ATOM 1507 C CA . GLU A 1 185 ? -5.475 2.524 6.885 1.00 83.31 185 GLU A CA 1
ATOM 1508 C C . GLU A 1 185 ? -5.949 1.218 6.234 1.00 83.31 185 GLU A C 1
ATOM 1510 O O . GLU A 1 185 ? -6.726 0.457 6.810 1.00 83.31 185 GLU A O 1
ATOM 1515 N N . SER A 1 186 ? -5.510 0.946 5.005 1.00 85.38 186 SER A N 1
ATOM 1516 C CA . SER A 1 186 ? -5.872 -0.276 4.281 1.00 85.38 186 SER A CA 1
ATOM 1517 C C . SER A 1 186 ? -4.693 -0.865 3.507 1.00 85.38 186 SER A C 1
ATOM 1519 O O . SER A 1 186 ? -3.695 -0.175 3.278 1.00 85.38 186 SER A O 1
ATOM 1521 N N . PRO A 1 187 ? -4.795 -2.124 3.034 1.00 88.50 187 PRO A N 1
ATOM 1522 C CA . PRO A 1 187 ? -3.780 -2.700 2.156 1.00 88.50 187 PRO A CA 1
ATOM 1523 C C . PRO A 1 187 ? -3.588 -1.918 0.846 1.00 88.50 187 PRO A C 1
ATOM 1525 O O . PRO A 1 187 ? -2.541 -2.058 0.214 1.00 88.50 187 PRO A O 1
ATOM 1528 N N . GLN A 1 188 ? -4.562 -1.092 0.440 1.00 90.94 188 GLN A N 1
ATOM 1529 C CA . GLN A 1 188 ? -4.452 -0.255 -0.757 1.00 90.94 188 GLN A CA 1
ATOM 1530 C C . GLN A 1 188 ? -3.398 0.843 -0.606 1.00 90.94 188 GLN A C 1
ATOM 1532 O O . GLN A 1 188 ? -2.846 1.301 -1.601 1.00 90.94 188 GLN A O 1
ATOM 1537 N N . ASN A 1 189 ? -3.088 1.242 0.627 1.00 91.81 189 ASN A N 1
ATOM 1538 C CA . ASN A 1 189 ? -2.038 2.204 0.928 1.00 91.81 189 ASN A CA 1
ATOM 1539 C C . ASN A 1 189 ? -0.698 1.521 1.265 1.00 91.81 189 ASN A C 1
ATOM 1541 O O . ASN A 1 189 ? 0.184 2.156 1.829 1.00 91.81 189 ASN A O 1
ATOM 1545 N N . LEU A 1 190 ? -0.534 0.224 0.969 1.00 92.38 190 LEU A N 1
ATOM 1546 C CA . LEU A 1 190 ? 0.659 -0.541 1.334 1.00 92.38 190 LEU A CA 1
ATOM 1547 C C . LEU A 1 190 ? 1.278 -1.307 0.162 1.00 92.38 190 LEU A C 1
ATOM 1549 O O . LEU A 1 190 ? 0.591 -1.963 -0.629 1.00 92.38 190 LEU A O 1
ATOM 1553 N N . ILE A 1 191 ? 2.610 -1.329 0.131 1.00 93.88 191 ILE A N 1
ATOM 1554 C CA . ILE A 1 191 ? 3.425 -2.119 -0.798 1.00 93.88 191 ILE A CA 1
ATOM 1555 C C . ILE A 1 191 ? 4.432 -2.957 -0.015 1.00 93.88 191 ILE A C 1
ATOM 1557 O O . ILE A 1 191 ? 5.122 -2.448 0.864 1.00 93.88 191 ILE A O 1
ATOM 1561 N N . SER A 1 192 ? 4.582 -4.234 -0.367 1.00 94.62 192 SER A N 1
ATOM 1562 C CA . SER A 1 192 ? 5.648 -5.062 0.197 1.00 94.62 192 SER A CA 1
ATOM 1563 C C . SER A 1 192 ? 7.004 -4.734 -0.436 1.00 94.62 192 SER A C 1
ATOM 1565 O O . SER A 1 192 ? 7.264 -5.015 -1.610 1.00 94.62 192 SER A O 1
ATOM 1567 N N . MET A 1 193 ? 7.920 -4.181 0.354 1.00 93.12 193 MET A N 1
ATOM 1568 C CA . MET A 1 193 ? 9.290 -3.834 -0.040 1.00 93.12 193 MET A CA 1
ATOM 1569 C C . MET A 1 193 ? 10.301 -4.560 0.850 1.00 93.12 193 MET A C 1
ATOM 1571 O O . MET A 1 193 ? 9.979 -4.920 1.967 1.00 93.12 193 MET A O 1
ATOM 15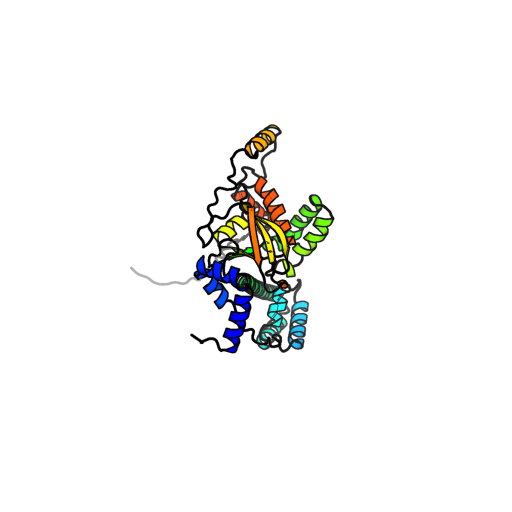75 N N . ASN A 1 194 ? 11.535 -4.819 0.413 1.00 91.38 194 ASN A N 1
ATOM 1576 C CA . ASN A 1 194 ? 12.555 -5.232 1.388 1.00 91.38 194 ASN A CA 1
ATOM 1577 C C . ASN A 1 194 ? 12.956 -4.010 2.235 1.00 91.38 194 ASN A C 1
ATOM 1579 O O . ASN A 1 194 ? 12.742 -2.875 1.812 1.00 91.38 194 ASN A O 1
ATOM 1583 N N . GLY A 1 195 ? 13.574 -4.225 3.401 1.00 89.44 195 GLY A N 1
ATOM 1584 C CA . GLY A 1 195 ? 13.895 -3.117 4.315 1.00 89.44 195 GLY A CA 1
ATOM 1585 C C . GLY A 1 195 ? 14.722 -2.001 3.662 1.00 89.44 195 GLY A C 1
ATOM 1586 O O . GLY A 1 195 ? 14.498 -0.828 3.921 1.00 89.44 195 GLY A O 1
ATOM 1587 N N . GLN A 1 196 ? 15.616 -2.358 2.735 1.00 88.44 196 GLN A N 1
ATOM 1588 C CA . GLN A 1 196 ? 16.435 -1.389 2.012 1.00 88.44 196 GLN A CA 1
ATOM 1589 C C . GLN A 1 196 ? 15.622 -0.502 1.053 1.00 88.44 196 GLN A C 1
ATOM 1591 O O . GLN A 1 196 ? 15.780 0.716 1.085 1.00 88.44 196 GLN A O 1
ATOM 1596 N N . LEU A 1 197 ? 14.756 -1.089 0.213 1.00 90.62 197 LEU A N 1
ATOM 1597 C CA . LEU A 1 197 ? 13.894 -0.303 -0.676 1.00 90.62 197 LEU A CA 1
ATOM 1598 C C . LEU A 1 197 ? 12.876 0.509 0.115 1.00 90.62 197 LEU A C 1
ATOM 1600 O O . LEU A 1 197 ? 12.596 1.629 -0.279 1.00 90.62 197 LEU A O 1
ATOM 1604 N N . HIS A 1 198 ? 12.384 -0.014 1.241 1.00 90.44 198 HIS A N 1
ATOM 1605 C CA . HIS A 1 198 ? 11.474 0.718 2.115 1.00 90.44 198 HIS A CA 1
ATOM 1606 C C . HIS A 1 198 ? 12.087 2.048 2.576 1.00 90.44 198 HIS A C 1
ATOM 1608 O O . HIS A 1 198 ? 11.521 3.103 2.317 1.00 90.44 198 HIS A O 1
ATOM 1614 N N . THR A 1 199 ? 13.301 2.015 3.136 1.00 87.00 199 THR A N 1
ATOM 1615 C CA . THR A 1 199 ? 14.016 3.231 3.559 1.00 87.00 199 THR A CA 1
ATOM 1616 C C . THR A 1 199 ? 14.287 4.194 2.400 1.00 87.00 199 THR A C 1
ATOM 1618 O O . THR A 1 199 ? 14.284 5.410 2.575 1.00 87.00 199 THR A O 1
ATOM 1621 N N . TRP A 1 200 ? 14.565 3.678 1.202 1.00 87.25 200 TRP A N 1
ATOM 1622 C CA . TRP A 1 200 ? 14.796 4.527 0.031 1.00 87.25 200 TRP A CA 1
ATOM 1623 C C . TRP A 1 200 ? 13.517 5.134 -0.531 1.00 87.25 200 TRP A C 1
ATOM 1625 O O . TRP A 1 200 ? 13.568 6.247 -1.044 1.00 87.25 200 TRP A O 1
ATOM 1635 N N . PHE A 1 201 ? 12.402 4.425 -0.429 1.00 88.06 201 PHE A N 1
ATOM 1636 C CA . PHE A 1 201 ? 11.091 4.907 -0.827 1.00 88.06 201 PHE A CA 1
ATOM 1637 C C . PHE A 1 201 ? 10.603 6.002 0.129 1.00 88.06 201 PHE A C 1
ATOM 1639 O O . PHE A 1 201 ? 10.322 7.110 -0.312 1.00 88.06 201 PHE A O 1
ATOM 1646 N N . GLU A 1 202 ? 10.650 5.765 1.445 1.00 83.00 202 GLU A N 1
ATOM 1647 C CA . GLU A 1 202 ? 10.296 6.783 2.448 1.00 83.00 202 GLU A CA 1
ATOM 1648 C C . GLU A 1 202 ? 11.175 8.039 2.361 1.00 83.00 202 GLU A C 1
ATOM 1650 O O . GLU A 1 202 ? 10.698 9.150 2.576 1.00 83.00 202 GLU A O 1
ATOM 1655 N N . GLY A 1 203 ? 12.456 7.869 2.030 1.00 77.00 203 GLY A N 1
ATOM 1656 C CA . GLY A 1 203 ? 13.412 8.965 1.889 1.00 77.00 203 GLY A CA 1
ATOM 1657 C C . GLY A 1 203 ? 13.458 9.614 0.504 1.00 77.00 203 GLY A C 1
ATOM 1658 O O . GLY A 1 203 ? 14.469 10.245 0.205 1.00 77.00 203 GLY A O 1
ATOM 1659 N N . CYS A 1 204 ? 12.459 9.398 -0.363 1.00 79.06 204 CYS A N 1
ATOM 1660 C CA . CYS A 1 204 ? 12.393 9.967 -1.718 1.00 79.06 204 CYS A CA 1
ATOM 1661 C C . CYS A 1 204 ? 13.678 9.746 -2.553 1.00 79.06 204 CYS A C 1
ATOM 1663 O O . CYS A 1 204 ? 14.087 10.604 -3.334 1.00 79.06 204 CYS A O 1
ATOM 1665 N N . LYS A 1 205 ? 14.351 8.598 -2.385 1.00 81.38 205 LYS A N 1
ATOM 1666 C CA . LYS A 1 205 ? 15.504 8.164 -3.211 1.00 81.38 205 LYS A CA 1
ATOM 1667 C C . LYS A 1 205 ? 15.075 7.301 -4.391 1.00 81.38 205 LYS A C 1
ATOM 1669 O O . LYS A 1 205 ? 15.856 7.048 -5.307 1.00 81.38 205 LYS A O 1
ATOM 1674 N N . MET A 1 206 ? 13.837 6.831 -4.357 1.00 87.00 206 MET A N 1
ATOM 1675 C CA . MET A 1 206 ? 13.156 6.193 -5.468 1.00 87.00 206 MET A CA 1
ATOM 1676 C C . MET A 1 206 ? 11.699 6.646 -5.500 1.00 87.00 206 MET A C 1
ATOM 1678 O O . MET A 1 206 ? 11.153 7.004 -4.462 1.00 87.00 206 MET A O 1
ATOM 1682 N N . ALA A 1 207 ? 11.090 6.587 -6.678 1.00 88.38 207 ALA A N 1
ATOM 1683 C CA . ALA A 1 207 ? 9.674 6.845 -6.906 1.00 88.38 207 ALA A CA 1
ATOM 1684 C C . ALA A 1 207 ? 9.058 5.732 -7.755 1.00 88.38 207 ALA A C 1
ATOM 1686 O O . ALA A 1 207 ? 9.750 4.999 -8.479 1.00 88.38 207 ALA A O 1
ATOM 1687 N N . LEU A 1 208 ? 7.738 5.616 -7.662 1.00 90.19 208 LEU A N 1
ATOM 1688 C CA . LEU A 1 208 ? 6.943 4.663 -8.420 1.00 90.19 208 LEU A CA 1
ATOM 1689 C C . LEU A 1 208 ? 5.918 5.418 -9.252 1.00 90.19 208 LEU A C 1
ATOM 1691 O O . LEU A 1 208 ? 4.843 5.748 -8.771 1.00 90.19 208 LEU A O 1
ATOM 1695 N N . LYS A 1 209 ? 6.216 5.608 -10.534 1.00 87.88 209 LYS A N 1
ATOM 1696 C CA . LYS A 1 209 ? 5.288 6.256 -11.453 1.00 87.88 209 LYS A CA 1
ATOM 1697 C C . LYS A 1 209 ? 4.184 5.287 -11.868 1.00 87.88 209 LYS A C 1
ATOM 1699 O O . LYS A 1 209 ? 4.487 4.317 -12.571 1.00 87.88 209 LYS A O 1
ATOM 1704 N N . PRO A 1 210 ? 2.911 5.513 -11.516 1.00 92.31 210 PRO A N 1
ATOM 1705 C CA . PRO A 1 210 ? 1.828 4.675 -12.013 1.00 92.31 210 PRO A CA 1
ATOM 1706 C C . PRO A 1 210 ? 1.626 4.906 -13.520 1.00 92.31 210 PRO A C 1
ATOM 1708 O O . PRO A 1 210 ? 1.536 6.040 -13.989 1.00 92.31 210 PRO A O 1
ATOM 1711 N N . ILE A 1 211 ? 1.581 3.821 -14.297 1.00 89.06 211 ILE A N 1
ATOM 1712 C CA . ILE A 1 211 ? 1.388 3.860 -15.756 1.00 89.06 211 ILE A CA 1
ATOM 1713 C C . ILE A 1 211 ? -0.069 3.570 -16.105 1.00 89.06 211 ILE A C 1
ATOM 1715 O O . ILE A 1 211 ? -0.700 4.337 -16.829 1.00 89.06 211 ILE A O 1
ATOM 1719 N N . GLU A 1 212 ? -0.586 2.445 -15.616 1.00 91.38 212 GLU A N 1
ATOM 1720 C CA . GLU A 1 212 ? -1.934 1.975 -15.923 1.00 91.38 212 GLU A CA 1
ATOM 1721 C C . GLU A 1 212 ? -2.497 1.121 -14.784 1.00 91.38 212 GLU A C 1
ATOM 1723 O O . GLU A 1 212 ? -1.762 0.447 -14.058 1.00 91.38 212 GLU A O 1
ATOM 1728 N N . GLU A 1 213 ? -3.818 1.145 -14.648 1.00 92.50 213 GLU A N 1
ATOM 1729 C CA . GLU A 1 213 ? -4.571 0.240 -13.791 1.00 92.50 213 GLU A CA 1
ATOM 1730 C C . GLU A 1 213 ? -5.173 -0.869 -14.656 1.00 92.50 213 GLU A C 1
ATOM 1732 O O . GLU A 1 213 ? -5.751 -0.616 -15.714 1.00 92.50 213 GLU A O 1
ATOM 1737 N N . THR A 1 214 ? -5.005 -2.116 -14.225 1.00 88.81 214 THR A N 1
ATOM 1738 C CA . THR A 1 214 ? -5.484 -3.298 -14.944 1.00 88.81 214 THR A CA 1
ATOM 1739 C C . THR A 1 214 ? -6.351 -4.147 -14.026 1.00 88.81 214 THR A C 1
ATOM 1741 O O . THR A 1 214 ? -6.243 -4.064 -12.806 1.00 88.81 214 THR A O 1
ATOM 1744 N N . GLU A 1 215 ? -7.127 -5.070 -14.596 1.00 84.75 215 GLU A N 1
ATOM 1745 C CA . GLU A 1 215 ? -7.916 -6.040 -13.816 1.00 84.75 215 GLU A CA 1
ATOM 1746 C C . GLU A 1 215 ? -7.074 -6.892 -12.844 1.00 84.75 215 GLU A C 1
ATOM 1748 O O . GLU A 1 215 ? -7.619 -7.522 -11.943 1.00 84.75 215 GLU A O 1
ATOM 1753 N N . LYS A 1 216 ? -5.752 -6.972 -13.050 1.00 79.88 216 LYS A N 1
ATOM 1754 C CA . LYS A 1 216 ? -4.842 -7.842 -12.289 1.00 79.88 216 LYS A CA 1
ATOM 1755 C C . LYS A 1 216 ? -3.931 -7.085 -11.325 1.00 79.88 216 LYS A C 1
ATOM 1757 O O . LYS A 1 216 ? -3.120 -7.727 -10.652 1.00 79.88 216 LYS A O 1
ATOM 1762 N N . GLY A 1 217 ? -3.985 -5.756 -11.313 1.00 90.38 217 GLY A N 1
ATOM 1763 C CA . GLY A 1 217 ? -3.031 -4.942 -10.574 1.00 90.38 217 GLY A CA 1
ATOM 1764 C C . GLY A 1 217 ? -2.754 -3.582 -11.198 1.00 90.38 217 GLY A C 1
ATOM 1765 O O . GLY A 1 217 ? -3.176 -3.287 -12.319 1.00 90.38 217 GLY A O 1
ATOM 1766 N N . VAL A 1 218 ? -1.945 -2.796 -10.494 1.00 94.31 218 VAL A N 1
ATOM 1767 C CA . VAL A 1 218 ? -1.425 -1.512 -10.976 1.00 94.31 218 VAL A CA 1
ATOM 1768 C C . VAL A 1 218 ? -0.036 -1.709 -11.572 1.00 94.31 218 VAL A C 1
ATOM 1770 O O . VAL A 1 218 ? 0.846 -2.306 -10.948 1.00 94.31 218 VAL A O 1
ATOM 1773 N N . VAL A 1 219 ? 0.167 -1.215 -12.791 1.00 92.44 219 VAL A N 1
ATOM 1774 C CA . VAL A 1 219 ? 1.475 -1.196 -13.446 1.00 92.44 219 VAL A CA 1
ATOM 1775 C C . VAL A 1 219 ? 2.195 0.082 -13.050 1.00 92.44 219 VAL A C 1
ATOM 1777 O O . VAL A 1 219 ? 1.707 1.183 -13.300 1.00 92.44 219 VAL A O 1
ATOM 1780 N N . VAL A 1 220 ? 3.377 -0.069 -12.466 1.00 92.62 220 VAL A N 1
ATOM 1781 C CA . VAL A 1 220 ? 4.234 1.041 -12.045 1.00 92.62 220 VAL A CA 1
ATOM 1782 C C . VAL A 1 220 ? 5.567 0.992 -12.773 1.00 92.62 220 VAL A C 1
ATOM 1784 O O . VAL A 1 220 ? 6.092 -0.083 -13.071 1.00 92.62 220 VAL A O 1
ATOM 1787 N N . GLN A 1 221 ? 6.131 2.160 -13.047 1.00 89.50 221 GLN A N 1
ATOM 1788 C CA . GLN A 1 221 ? 7.496 2.333 -13.505 1.00 89.50 221 GLN A CA 1
ATOM 1789 C C . GLN A 1 221 ? 8.364 2.773 -12.334 1.00 89.50 221 GLN A C 1
ATOM 1791 O O . GLN A 1 221 ? 8.087 3.767 -11.672 1.00 89.50 221 GLN A O 1
ATOM 1796 N N . PHE A 1 222 ? 9.427 2.024 -12.097 1.00 88.00 222 PHE A N 1
ATOM 1797 C CA . PHE A 1 222 ? 10.405 2.310 -11.066 1.00 88.00 222 PHE A CA 1
ATOM 1798 C C . PHE A 1 222 ? 11.356 3.425 -11.517 1.00 88.00 222 PHE A C 1
ATOM 1800 O O . PHE A 1 222 ? 11.887 3.367 -12.630 1.00 88.00 222 PHE A O 1
ATOM 1807 N N . HIS A 1 223 ? 11.629 4.392 -10.640 1.00 84.25 223 HIS A N 1
ATOM 1808 C CA . HIS A 1 223 ? 12.602 5.460 -10.874 1.00 84.25 223 HIS A CA 1
ATOM 1809 C C . HIS A 1 223 ? 13.548 5.609 -9.688 1.00 84.25 223 HIS A C 1
ATOM 1811 O O . HIS A 1 223 ? 13.102 5.769 -8.558 1.00 84.25 223 HIS A O 1
ATOM 1817 N N . TRP A 1 224 ? 14.856 5.601 -9.945 1.00 83.19 224 TRP A N 1
ATOM 1818 C CA . TRP A 1 224 ? 15.825 6.161 -9.006 1.00 83.19 224 TRP A CA 1
ATOM 1819 C C . TRP A 1 224 ? 15.774 7.682 -9.081 1.00 83.19 224 TRP A C 1
ATOM 1821 O O . TRP A 1 224 ? 15.850 8.255 -10.170 1.00 83.19 224 TRP A O 1
ATOM 1831 N N . LEU A 1 225 ? 15.678 8.320 -7.922 1.00 76.06 225 LEU A N 1
ATOM 1832 C CA . LEU A 1 225 ? 15.689 9.767 -7.795 1.00 76.06 225 LEU A CA 1
ATOM 1833 C C . LEU A 1 225 ? 17.112 10.241 -7.506 1.00 76.06 225 LEU A C 1
ATOM 1835 O O . LEU A 1 225 ? 17.928 9.525 -6.917 1.00 76.06 225 LEU A O 1
ATOM 1839 N N . ASN A 1 226 ? 17.436 11.445 -7.969 1.00 67.38 226 ASN A N 1
ATOM 1840 C CA . ASN A 1 226 ? 18.731 12.031 -7.660 1.00 67.38 226 ASN A CA 1
ATOM 1841 C C . ASN A 1 226 ? 18.748 12.497 -6.203 1.00 67.38 226 ASN A C 1
ATOM 1843 O O . ASN A 1 226 ? 17.750 12.976 -5.670 1.00 67.38 226 ASN A O 1
ATOM 1847 N N . ASN A 1 227 ? 19.914 12.384 -5.569 1.00 63.06 227 ASN A N 1
ATOM 1848 C CA . ASN A 1 227 ? 20.160 13.178 -4.377 1.00 63.06 227 ASN A CA 1
ATOM 1849 C C . ASN A 1 227 ? 20.286 14.622 -4.850 1.00 63.06 227 ASN A C 1
ATOM 1851 O O . ASN A 1 227 ? 21.140 14.918 -5.695 1.00 63.06 227 ASN A O 1
ATOM 1855 N N . SER A 1 228 ? 19.422 15.487 -4.346 1.00 55.84 228 SER A N 1
ATOM 1856 C CA . SER A 1 228 ? 19.574 16.909 -4.577 1.00 55.84 228 SER A CA 1
ATOM 1857 C C . SER A 1 228 ? 20.715 17.444 -3.685 1.00 55.84 228 SER A C 1
ATOM 1859 O O . SER A 1 228 ? 21.276 16.735 -2.850 1.00 55.84 228 SER A O 1
ATOM 1861 N N . GLU A 1 229 ? 21.174 18.660 -3.955 1.00 55.72 229 GLU A N 1
ATOM 1862 C CA . GLU A 1 229 ? 22.086 19.409 -3.077 1.00 55.72 229 GLU A CA 1
ATOM 1863 C C . GLU A 1 229 ? 21.377 20.641 -2.488 1.00 55.72 229 GLU A C 1
ATOM 1865 O O . GLU A 1 229 ? 22.016 21.650 -2.193 1.00 55.72 229 GLU A O 1
ATOM 1870 N N . TYR A 1 230 ? 20.049 20.610 -2.435 1.00 54.72 230 TYR A N 1
ATOM 1871 C CA . TYR A 1 230 ? 19.232 21.757 -2.081 1.00 54.72 230 TYR A CA 1
ATOM 1872 C C . TYR A 1 230 ? 18.948 21.707 -0.583 1.00 54.72 230 TYR A C 1
ATOM 1874 O O . TYR A 1 230 ? 18.765 20.639 -0.006 1.00 54.72 230 TYR A O 1
ATOM 1882 N N . GLU A 1 231 ? 18.938 22.874 0.041 1.00 55.25 231 GLU A N 1
ATOM 1883 C CA . GLU A 1 231 ? 18.543 23.044 1.435 1.00 55.25 231 GLU A CA 1
ATOM 1884 C C . GLU A 1 231 ? 17.303 23.953 1.429 1.00 55.25 231 GLU A C 1
ATOM 1886 O O . GLU A 1 231 ? 17.331 24.969 0.726 1.00 55.25 231 GLU A O 1
ATOM 1891 N N . PRO A 1 232 ? 16.223 23.620 2.162 1.00 51.97 232 PRO A N 1
ATOM 1892 C CA . PRO A 1 232 ? 14.965 24.378 2.130 1.00 51.97 232 PRO A CA 1
ATOM 1893 C C . PRO A 1 232 ? 15.117 25.877 2.439 1.00 51.97 232 PRO A C 1
ATOM 1895 O O . PRO A 1 232 ? 14.354 26.698 1.937 1.00 51.97 232 PRO A O 1
ATOM 1898 N N . ASP A 1 233 ? 16.133 26.239 3.225 1.00 56.28 233 ASP A N 1
ATOM 1899 C CA . ASP A 1 233 ? 16.385 27.608 3.686 1.00 56.28 233 ASP A CA 1
ATOM 1900 C C . ASP A 1 233 ? 17.366 28.395 2.797 1.00 56.28 233 ASP A C 1
ATOM 1902 O O . ASP A 1 233 ? 17.785 29.505 3.147 1.00 56.28 233 ASP A O 1
ATOM 1906 N N . LEU A 1 234 ? 17.790 27.835 1.658 1.00 59.84 234 LEU A N 1
ATOM 1907 C CA . LEU A 1 234 ? 18.817 28.458 0.827 1.00 59.84 234 LEU A CA 1
ATOM 1908 C C . LEU A 1 234 ? 18.231 29.565 -0.065 1.00 59.84 234 LEU A C 1
ATOM 1910 O O . LEU A 1 234 ? 17.375 29.320 -0.913 1.00 59.84 234 LEU A O 1
ATOM 1914 N N . ASP A 1 235 ? 18.734 30.795 0.087 1.00 61.59 235 ASP A N 1
ATOM 1915 C CA . ASP A 1 235 ? 18.293 31.947 -0.711 1.00 61.59 235 ASP A CA 1
ATOM 1916 C C . ASP A 1 235 ? 18.628 31.755 -2.203 1.00 61.59 235 ASP A C 1
ATOM 1918 O O . ASP A 1 235 ? 19.794 31.704 -2.622 1.00 61.59 235 ASP A O 1
ATOM 1922 N N . VAL A 1 236 ? 17.581 31.645 -3.024 1.00 59.72 236 VAL A N 1
ATOM 1923 C CA . VAL A 1 236 ? 17.682 31.394 -4.465 1.00 59.72 236 VAL A CA 1
ATOM 1924 C C . VAL A 1 236 ? 18.040 32.697 -5.185 1.00 59.72 236 VAL A C 1
ATOM 1926 O O . VAL A 1 236 ? 17.204 33.383 -5.775 1.00 59.72 236 VAL A O 1
ATOM 1929 N N . SER A 1 237 ? 19.326 33.047 -5.172 1.00 66.19 237 SER A N 1
ATOM 1930 C CA . SER A 1 237 ? 19.845 34.135 -6.007 1.00 66.19 237 SER A CA 1
ATOM 1931 C C . SER A 1 237 ? 19.841 33.759 -7.500 1.00 66.19 237 SER A C 1
ATOM 1933 O O . SER A 1 237 ? 19.855 32.589 -7.886 1.00 66.19 237 SER A O 1
ATOM 1935 N N . LYS A 1 238 ? 19.866 34.755 -8.391 1.00 58.00 238 LYS A N 1
ATOM 1936 C CA . LYS A 1 238 ? 19.859 34.525 -9.849 1.00 58.00 238 LYS A CA 1
ATOM 1937 C C . LYS A 1 238 ? 21.057 33.686 -10.335 1.00 58.00 238 LYS A C 1
ATOM 1939 O O . LYS A 1 238 ? 20.895 32.856 -11.228 1.00 58.00 238 LYS A O 1
ATOM 1944 N N . ASP A 1 239 ? 22.217 33.843 -9.698 1.00 62.88 239 ASP A N 1
ATOM 1945 C CA . ASP A 1 239 ? 23.428 33.055 -9.975 1.00 62.88 239 ASP A CA 1
ATOM 1946 C C . ASP A 1 239 ? 23.302 31.607 -9.461 1.00 62.88 239 ASP A C 1
ATOM 1948 O O . ASP A 1 239 ? 23.885 30.674 -10.026 1.00 62.88 239 ASP A O 1
ATOM 1952 N N . TYR A 1 240 ? 22.488 31.394 -8.421 1.00 63.91 240 TYR A N 1
ATOM 1953 C CA . TYR A 1 240 ? 22.164 30.068 -7.902 1.00 63.91 240 TYR A CA 1
ATOM 1954 C C . TYR A 1 240 ? 21.310 29.277 -8.902 1.00 63.91 240 TYR A C 1
ATOM 1956 O O . TYR A 1 240 ? 21.618 28.115 -9.137 1.00 63.91 240 TYR A O 1
ATOM 1964 N N . ILE A 1 241 ? 20.347 29.900 -9.600 1.00 61.25 241 ILE A N 1
ATOM 1965 C CA . ILE A 1 241 ? 19.532 29.241 -10.648 1.00 61.25 241 ILE A CA 1
ATOM 1966 C C . ILE A 1 241 ? 20.383 28.777 -11.844 1.00 61.25 241 ILE A C 1
ATOM 1968 O O . ILE A 1 241 ? 20.181 27.679 -12.372 1.00 61.25 241 ILE A O 1
ATOM 1972 N N . GLU A 1 242 ? 21.355 29.579 -12.288 1.00 62.31 242 GLU A N 1
ATOM 1973 C CA . GLU A 1 242 ? 22.264 29.179 -13.376 1.00 62.31 242 GLU A CA 1
ATOM 1974 C C . GLU A 1 242 ? 23.196 28.035 -12.945 1.00 62.31 242 GLU A C 1
ATOM 1976 O O . GLU A 1 242 ? 23.384 27.065 -13.690 1.00 62.31 242 GLU A O 1
ATOM 1981 N N . THR A 1 243 ? 23.708 28.101 -11.713 1.00 62.16 243 THR A N 1
ATOM 1982 C CA . THR A 1 243 ? 24.510 27.035 -11.095 1.00 62.16 243 THR A CA 1
ATOM 1983 C C . THR A 1 243 ? 23.696 25.747 -10.947 1.00 62.16 243 THR A C 1
ATOM 1985 O O . THR A 1 243 ? 24.158 24.678 -11.345 1.00 62.16 243 THR A O 1
ATOM 1988 N N . LEU A 1 244 ? 22.459 25.850 -10.468 1.00 57.97 244 LEU A N 1
ATOM 1989 C CA . LEU A 1 244 ? 21.482 24.772 -10.362 1.00 57.97 244 LEU A CA 1
ATOM 1990 C C . LEU A 1 244 ? 21.226 24.113 -11.704 1.00 57.97 244 LEU A C 1
ATOM 1992 O O . LEU A 1 244 ? 21.471 22.925 -11.852 1.00 57.97 244 LEU A O 1
ATOM 1996 N N . THR A 1 245 ? 20.851 24.895 -12.715 1.00 58.75 245 THR A N 1
ATOM 1997 C CA . THR A 1 245 ? 20.590 24.389 -14.066 1.00 58.75 245 THR A CA 1
ATOM 1998 C C . THR A 1 245 ? 21.820 23.683 -14.643 1.00 58.75 245 THR A C 1
ATOM 2000 O O . THR A 1 245 ? 21.694 22.720 -15.391 1.00 58.75 245 THR A O 1
ATOM 2003 N N . SER A 1 246 ? 23.035 24.128 -14.308 1.00 59.03 246 SER A N 1
ATOM 2004 C CA . SER A 1 246 ? 24.273 23.459 -14.729 1.00 59.03 246 SER A CA 1
ATOM 2005 C C . SER A 1 246 ? 24.565 22.150 -13.979 1.00 59.03 246 SER A C 1
ATOM 2007 O O . SER A 1 246 ? 25.174 21.253 -14.561 1.00 59.03 246 SER A O 1
ATOM 2009 N N . LYS A 1 247 ? 24.101 22.017 -12.727 1.00 53.75 247 LYS A N 1
ATOM 2010 C CA . LYS A 1 247 ? 24.232 20.814 -11.889 1.00 53.75 247 LYS A CA 1
ATOM 2011 C C . LYS A 1 247 ? 23.116 19.788 -12.139 1.00 53.75 247 LYS A C 1
ATOM 2013 O O . LYS A 1 247 ? 23.388 18.591 -12.085 1.00 53.75 247 LYS A O 1
ATOM 2018 N N . THR A 1 248 ? 21.898 20.245 -12.443 1.00 50.62 248 THR A N 1
ATOM 2019 C CA . THR A 1 248 ? 20.706 19.425 -12.731 1.00 50.62 248 THR A CA 1
ATOM 2020 C C . THR A 1 248 ? 20.571 19.048 -14.202 1.00 50.62 248 THR A C 1
ATOM 2022 O O . THR A 1 248 ? 19.904 18.062 -14.523 1.00 50.62 248 THR A O 1
ATOM 2025 N N . LYS A 1 249 ? 21.238 19.766 -15.120 1.00 44.00 249 LYS A N 1
ATOM 2026 C CA . LYS A 1 249 ? 21.435 19.306 -16.501 1.00 44.00 249 LYS A CA 1
ATOM 2027 C C . LYS A 1 249 ? 22.075 17.924 -16.457 1.00 44.00 249 LYS A C 1
ATOM 2029 O O . LYS A 1 249 ? 23.262 17.822 -16.170 1.00 44.00 249 LYS A O 1
ATOM 2034 N N . THR A 1 250 ? 21.280 16.882 -16.706 1.00 44.81 250 THR A N 1
ATOM 2035 C CA . THR A 1 250 ? 21.336 15.860 -17.786 1.00 44.81 250 THR A CA 1
ATOM 2036 C C . THR A 1 250 ? 22.697 15.442 -18.397 1.00 44.81 250 THR A C 1
ATOM 2038 O O . THR A 1 250 ? 22.728 14.647 -19.331 1.00 44.81 250 THR A O 1
ATOM 2041 N N . GLN A 1 251 ? 23.834 15.943 -17.915 1.00 40.38 251 GLN A N 1
ATOM 2042 C CA . GLN A 1 251 ? 25.195 15.725 -18.403 1.00 40.38 251 GLN A CA 1
ATOM 2043 C C . GLN A 1 251 ? 26.030 14.825 -17.484 1.00 40.38 251 GLN A C 1
ATOM 2045 O O . GLN A 1 251 ? 27.099 14.383 -17.900 1.00 40.38 251 GLN A O 1
ATOM 2050 N N . LYS A 1 252 ? 25.546 14.439 -16.295 1.00 42.72 252 LYS A N 1
ATOM 2051 C CA . LYS A 1 252 ? 26.160 13.359 -15.496 1.00 42.72 252 LYS A CA 1
ATOM 2052 C C . LYS A 1 252 ? 25.676 11.960 -15.925 1.00 42.72 252 LYS A C 1
ATOM 2054 O O . LYS A 1 252 ? 25.383 11.113 -15.097 1.00 42.72 252 LYS A O 1
ATOM 2059 N N . GLY A 1 253 ? 25.647 11.688 -17.233 1.00 43.84 253 GLY A N 1
ATOM 2060 C CA . GLY A 1 253 ? 25.386 10.347 -17.776 1.00 43.84 253 GLY A CA 1
ATOM 2061 C C . GLY A 1 253 ? 24.044 9.714 -17.349 1.00 43.84 253 GLY A C 1
ATOM 2062 O O . GLY A 1 253 ? 23.218 10.360 -16.717 1.00 43.84 253 GLY A O 1
ATOM 2063 N N . PRO A 1 254 ? 23.793 8.441 -17.701 1.00 45.97 254 PRO A N 1
ATOM 2064 C CA . PRO A 1 254 ? 22.539 7.736 -17.399 1.00 45.97 254 PRO A CA 1
ATOM 2065 C C . PRO A 1 254 ? 22.394 7.317 -15.919 1.00 45.97 254 PRO A C 1
ATOM 2067 O O . PRO A 1 254 ? 21.585 6.447 -15.606 1.00 45.97 254 PRO A O 1
ATOM 2070 N N . PHE A 1 255 ? 23.200 7.865 -15.008 1.00 46.34 255 PHE A N 1
ATOM 2071 C CA . PHE A 1 255 ? 23.328 7.365 -13.639 1.00 46.34 255 PHE A CA 1
ATOM 2072 C C . PHE A 1 255 ? 22.414 8.140 -12.684 1.00 46.34 255 PHE A C 1
ATOM 2074 O O . PHE A 1 255 ? 22.863 9.011 -11.946 1.00 46.34 255 PHE A O 1
ATOM 2081 N N . TRP A 1 256 ? 21.126 7.805 -12.715 1.00 53.19 256 TRP A N 1
ATOM 2082 C CA . TRP A 1 256 ? 20.156 8.187 -11.689 1.00 53.19 256 TRP A CA 1
ATOM 2083 C C . TRP A 1 256 ? 20.459 7.410 -10.407 1.00 53.19 256 TRP A C 1
ATOM 2085 O O . TRP A 1 256 ? 20.287 6.196 -10.415 1.00 53.19 256 TRP A O 1
ATOM 2095 N N . GLY A 1 257 ? 20.945 8.085 -9.357 1.00 54.16 257 GLY A N 1
ATOM 2096 C CA . GLY A 1 257 ? 21.227 7.506 -8.034 1.00 54.16 257 GLY A CA 1
ATOM 2097 C C . GLY A 1 257 ? 22.248 6.349 -8.020 1.00 54.16 257 GLY A C 1
ATOM 2098 O O . GLY A 1 257 ? 22.098 5.320 -8.668 1.00 54.16 257 GLY A O 1
ATOM 2099 N N . HIS A 1 258 ? 23.314 6.432 -7.220 1.00 53.50 258 HIS A N 1
ATOM 2100 C CA . HIS A 1 258 ? 24.276 5.322 -7.065 1.00 53.50 258 HIS A CA 1
ATOM 2101 C C . HIS A 1 258 ? 23.750 4.188 -6.164 1.00 53.50 258 HIS A C 1
ATOM 2103 O O . HIS A 1 258 ? 24.445 3.724 -5.259 1.00 53.50 258 HIS A O 1
ATOM 2109 N N . VAL A 1 259 ? 22.516 3.740 -6.384 1.00 65.81 259 VAL A N 1
ATOM 2110 C CA . VAL A 1 259 ? 21.838 2.805 -5.495 1.00 65.81 259 VAL A CA 1
ATOM 2111 C C . VAL A 1 259 ? 21.838 1.403 -6.106 1.00 65.81 259 VAL A C 1
ATOM 2113 O O . VAL A 1 259 ? 21.071 1.066 -7.002 1.00 65.81 259 VAL A O 1
ATOM 2116 N N . LEU A 1 260 ? 22.767 0.566 -5.642 1.00 74.44 260 LEU A N 1
ATOM 2117 C CA . LEU A 1 260 ? 22.908 -0.812 -6.109 1.00 74.44 260 LEU A CA 1
ATOM 2118 C C . LEU A 1 260 ? 21.865 -1.715 -5.445 1.00 74.44 260 LEU A C 1
ATOM 2120 O O . LEU A 1 260 ? 22.115 -2.272 -4.377 1.00 74.44 260 LEU A O 1
ATOM 2124 N N . ALA A 1 261 ? 20.729 -1.911 -6.109 1.00 81.19 261 ALA A N 1
ATOM 2125 C CA . ALA A 1 261 ? 19.721 -2.889 -5.712 1.00 81.19 261 ALA A CA 1
ATOM 2126 C C . ALA A 1 261 ? 19.604 -4.007 -6.755 1.00 81.19 261 ALA A C 1
ATOM 2128 O O . ALA A 1 261 ? 19.695 -3.767 -7.961 1.00 81.19 261 ALA A O 1
ATOM 2129 N N . HIS A 1 262 ? 19.407 -5.240 -6.290 1.00 82.56 262 HIS A N 1
ATOM 2130 C CA . HIS A 1 262 ? 19.288 -6.410 -7.155 1.00 82.56 262 HIS A CA 1
ATOM 2131 C C . HIS A 1 262 ? 18.036 -7.212 -6.812 1.00 82.56 262 HIS A C 1
ATOM 2133 O O . HIS A 1 262 ? 17.605 -7.291 -5.662 1.00 82.56 262 HIS A O 1
ATOM 2139 N N . ARG A 1 263 ? 17.473 -7.842 -7.835 1.00 81.31 263 ARG A N 1
ATOM 2140 C CA . ARG A 1 263 ? 16.419 -8.844 -7.729 1.00 81.31 263 ARG A CA 1
ATOM 2141 C C . ARG A 1 263 ? 17.006 -10.162 -7.229 1.00 81.31 263 ARG A C 1
ATOM 2143 O O . ARG A 1 263 ? 18.197 -10.416 -7.387 1.00 81.31 263 ARG A O 1
ATOM 2150 N N . ALA A 1 264 ? 16.154 -11.051 -6.732 1.00 75.19 264 ALA A N 1
ATOM 2151 C CA . ALA A 1 264 ? 16.507 -12.412 -6.337 1.00 75.19 264 ALA A CA 1
ATOM 2152 C C . ALA A 1 264 ? 17.153 -13.210 -7.487 1.00 75.19 264 ALA A C 1
ATOM 2154 O O . ALA A 1 264 ? 17.928 -14.131 -7.253 1.00 75.19 264 ALA A O 1
ATOM 2155 N N . SER A 1 265 ? 16.879 -12.828 -8.739 1.00 73.44 265 SER A N 1
ATOM 2156 C CA . SER A 1 265 ? 17.523 -13.385 -9.933 1.00 73.44 265 SER A CA 1
ATOM 2157 C C . SER A 1 265 ? 18.951 -12.875 -10.186 1.00 73.44 265 SER A C 1
ATOM 2159 O O . SER A 1 265 ? 19.579 -13.307 -11.148 1.00 73.44 265 SER A O 1
ATOM 2161 N N . GLY A 1 266 ? 19.449 -11.922 -9.394 1.00 74.12 266 GLY A N 1
ATOM 2162 C CA . GLY A 1 266 ? 20.732 -11.240 -9.596 1.00 74.12 266 GLY A CA 1
ATOM 2163 C C . GLY A 1 266 ? 20.695 -10.092 -10.611 1.00 74.12 266 GLY A C 1
ATOM 2164 O O . GLY A 1 266 ? 21.714 -9.442 -10.829 1.00 74.12 266 GLY A O 1
ATOM 2165 N N . LEU A 1 267 ? 19.540 -9.813 -11.226 1.00 76.19 267 LEU A N 1
ATOM 2166 C CA . LEU A 1 267 ? 19.373 -8.665 -12.125 1.00 76.19 267 LEU A CA 1
ATOM 2167 C C . LEU A 1 267 ? 19.285 -7.365 -11.329 1.00 76.19 267 LEU A C 1
ATOM 2169 O O . LEU A 1 267 ? 18.690 -7.343 -10.255 1.00 76.19 267 LEU A O 1
ATOM 2173 N N . ARG A 1 268 ? 19.838 -6.281 -11.866 1.00 80.50 268 ARG A N 1
ATOM 2174 C CA . ARG A 1 268 ? 19.750 -4.956 -11.245 1.00 80.50 268 ARG A CA 1
ATOM 2175 C C . ARG A 1 268 ? 18.347 -4.368 -11.338 1.00 80.50 268 ARG A C 1
ATOM 2177 O O . ARG A 1 268 ? 17.612 -4.657 -12.285 1.00 80.50 268 ARG A O 1
ATOM 2184 N N . LEU A 1 269 ? 18.006 -3.559 -10.339 1.00 82.44 269 LEU A N 1
ATOM 2185 C CA . LEU A 1 269 ? 16.895 -2.621 -10.421 1.00 82.44 269 LEU A CA 1
ATOM 2186 C C . LEU A 1 269 ? 17.396 -1.325 -11.051 1.00 82.44 269 LEU A C 1
ATOM 2188 O O . LEU A 1 269 ? 18.281 -0.667 -10.505 1.00 82.44 269 LEU A O 1
ATOM 2192 N N . ASP A 1 270 ? 16.822 -0.981 -12.196 1.00 80.50 270 ASP A N 1
ATOM 2193 C CA . ASP A 1 270 ? 17.204 0.185 -12.987 1.00 80.50 270 ASP A CA 1
ATOM 2194 C C . ASP A 1 270 ? 15.978 1.072 -13.233 1.00 80.50 270 ASP A C 1
ATOM 2196 O O . ASP A 1 270 ? 14.858 0.576 -13.397 1.00 80.50 270 ASP A O 1
ATOM 2200 N N . THR A 1 271 ? 16.200 2.387 -13.300 1.00 81.88 271 THR A N 1
ATOM 2201 C CA . THR A 1 271 ? 15.174 3.364 -13.690 1.00 81.88 271 THR A CA 1
ATOM 2202 C C . THR A 1 271 ? 14.528 2.973 -15.018 1.00 81.88 271 THR A C 1
ATOM 2204 O O . THR A 1 271 ? 15.204 2.585 -15.973 1.00 81.88 271 THR A O 1
ATOM 2207 N N . GLY A 1 272 ? 13.205 3.094 -15.088 1.00 78.81 272 GLY A N 1
ATOM 2208 C CA . GLY A 1 272 ? 12.404 2.773 -16.263 1.00 78.81 272 GLY A CA 1
ATOM 2209 C C . GLY A 1 272 ? 11.872 1.340 -16.295 1.00 78.81 272 GLY A C 1
ATOM 2210 O O . GLY A 1 272 ? 10.985 1.059 -17.105 1.00 78.81 272 GLY A O 1
ATOM 2211 N N . GLN A 1 273 ? 12.355 0.444 -15.424 1.00 86.12 273 GLN A N 1
ATOM 2212 C CA . GLN A 1 273 ? 11.800 -0.904 -15.287 1.00 86.12 273 GLN A CA 1
ATOM 2213 C C . GLN A 1 273 ? 10.349 -0.851 -14.803 1.00 86.12 273 GLN A C 1
ATOM 2215 O O . GLN A 1 273 ? 10.000 -0.050 -13.938 1.00 86.12 273 GLN A O 1
ATOM 2220 N N . THR A 1 274 ? 9.504 -1.726 -15.348 1.00 90.06 274 THR A N 1
ATOM 2221 C CA . THR A 1 274 ? 8.087 -1.795 -14.988 1.00 90.06 274 THR A CA 1
ATOM 2222 C C . THR A 1 274 ? 7.777 -3.018 -14.138 1.00 90.06 274 THR A C 1
ATOM 2224 O O . THR A 1 274 ? 8.335 -4.103 -14.324 1.00 90.06 274 THR A O 1
ATOM 2227 N N . PHE A 1 275 ? 6.862 -2.831 -13.194 1.00 91.12 275 PHE A N 1
ATOM 2228 C CA . PHE A 1 275 ? 6.406 -3.848 -12.259 1.00 91.12 275 PHE A CA 1
ATOM 2229 C C . PHE A 1 275 ? 4.886 -3.840 -12.208 1.00 91.12 275 PHE A C 1
ATOM 2231 O O . PHE A 1 275 ? 4.254 -2.811 -12.424 1.00 91.12 275 PHE A O 1
ATOM 2238 N N . VAL A 1 276 ? 4.301 -5.000 -11.918 1.00 92.19 276 VAL A N 1
ATOM 2239 C CA . VAL A 1 276 ? 2.858 -5.128 -11.710 1.00 92.19 276 VAL A CA 1
ATOM 2240 C C . VAL A 1 276 ? 2.636 -5.423 -10.238 1.00 92.19 276 VAL A C 1
ATOM 2242 O O . VAL A 1 276 ? 3.033 -6.491 -9.769 1.00 92.19 276 VAL A O 1
ATOM 2245 N N . LEU A 1 277 ? 2.013 -4.489 -9.527 1.00 93.00 277 LEU A N 1
ATOM 2246 C CA . LEU A 1 277 ? 1.586 -4.671 -8.146 1.00 93.00 277 LEU A CA 1
ATOM 2247 C C . LEU A 1 277 ? 0.260 -5.435 -8.155 1.00 93.00 277 LEU A C 1
ATOM 2249 O O . LEU A 1 277 ? -0.777 -4.884 -8.520 1.00 93.00 277 LEU A O 1
ATOM 2253 N N . ARG A 1 278 ? 0.315 -6.733 -7.846 1.00 89.31 278 ARG A N 1
ATOM 2254 C CA . ARG A 1 278 ? -0.809 -7.660 -8.029 1.00 89.31 278 ARG A CA 1
ATOM 2255 C C . ARG A 1 278 ? -1.648 -7.784 -6.767 1.00 89.31 278 ARG A C 1
ATOM 2257 O O . ARG A 1 278 ? -1.135 -7.709 -5.659 1.00 89.31 278 ARG A O 1
ATOM 2264 N N . SER A 1 279 ? -2.930 -8.064 -6.956 1.00 87.00 279 SER A N 1
ATOM 2265 C CA . SER A 1 279 ? -3.813 -8.525 -5.891 1.00 87.00 279 SER A CA 1
ATOM 2266 C C . SER A 1 279 ? -4.892 -9.426 -6.479 1.00 87.00 279 SER A C 1
ATOM 2268 O O . SER A 1 279 ? -5.431 -9.124 -7.541 1.00 87.00 279 SER A O 1
ATOM 2270 N N . GLU A 1 280 ? -5.222 -10.526 -5.802 1.00 84.81 280 GLU A N 1
ATOM 2271 C CA . GLU A 1 280 ? -6.407 -11.323 -6.152 1.00 84.81 280 GLU A CA 1
ATOM 2272 C C . GLU A 1 280 ? -7.705 -10.675 -5.656 1.00 84.81 280 GLU A C 1
ATOM 2274 O O . GLU A 1 280 ? -8.762 -10.888 -6.245 1.00 84.81 280 GLU A O 1
ATOM 2279 N N . ASN A 1 281 ? -7.620 -9.884 -4.579 1.00 84.38 281 ASN A N 1
ATOM 2280 C CA . ASN A 1 281 ? -8.732 -9.096 -4.064 1.00 84.38 281 ASN A CA 1
ATOM 2281 C C . ASN A 1 281 ? -8.604 -7.640 -4.554 1.00 84.38 281 ASN A C 1
ATOM 2283 O O . ASN A 1 281 ? -7.646 -6.972 -4.142 1.00 84.38 281 ASN A O 1
ATOM 2287 N N . PRO A 1 282 ? -9.539 -7.125 -5.374 1.00 84.12 282 PRO A N 1
ATOM 2288 C CA . PRO A 1 282 ? -9.544 -5.726 -5.801 1.00 84.12 282 PRO A CA 1
ATOM 2289 C C . PRO A 1 282 ? -9.458 -4.737 -4.633 1.00 84.12 282 PRO A C 1
ATOM 2291 O O . PRO A 1 282 ? -8.718 -3.764 -4.717 1.00 84.12 282 PRO A O 1
ATOM 2294 N N . ASP A 1 283 ? -10.093 -5.046 -3.498 1.00 83.12 283 ASP A N 1
ATOM 2295 C CA . ASP A 1 283 ? -10.109 -4.171 -2.318 1.00 83.12 283 ASP A CA 1
ATOM 2296 C C . ASP A 1 283 ? -8.744 -4.068 -1.617 1.00 83.12 283 ASP A C 1
ATOM 2298 O O . ASP A 1 283 ? -8.544 -3.212 -0.757 1.00 83.12 283 ASP A 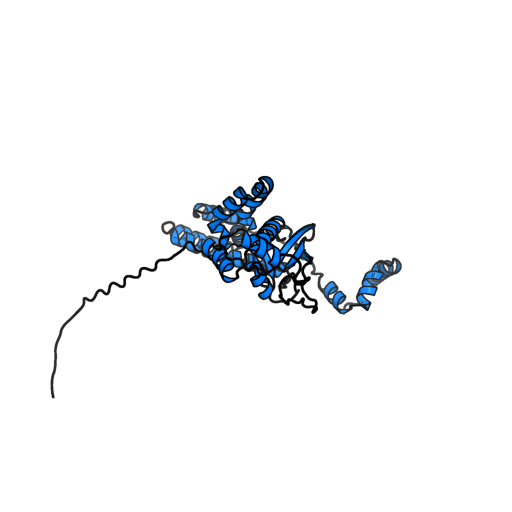O 1
ATOM 2302 N N . HIS A 1 284 ? -7.800 -4.954 -1.954 1.00 86.81 284 HIS A N 1
ATOM 2303 C CA . HIS A 1 284 ? -6.433 -4.947 -1.428 1.00 86.81 284 HIS A CA 1
ATOM 2304 C C . HIS A 1 284 ? -5.409 -4.448 -2.454 1.00 86.81 284 HIS A C 1
ATOM 2306 O O . HIS A 1 284 ? -4.208 -4.452 -2.168 1.00 86.81 284 HIS A O 1
ATOM 2312 N N . MET A 1 285 ? -5.843 -4.093 -3.663 1.00 90.88 285 MET A N 1
ATOM 2313 C CA . MET A 1 285 ? -4.954 -3.610 -4.711 1.00 90.88 285 MET A CA 1
ATOM 2314 C C . MET A 1 285 ? -4.368 -2.247 -4.314 1.00 90.88 285 MET A C 1
ATOM 2316 O O . MET A 1 285 ? -5.120 -1.399 -3.837 1.00 90.88 285 MET A O 1
ATOM 2320 N N . PRO A 1 286 ? -3.051 -2.013 -4.491 1.00 93.50 286 PRO A N 1
ATOM 2321 C CA . PRO A 1 286 ? -2.470 -0.693 -4.270 1.00 93.50 286 PRO A CA 1
ATOM 2322 C C . PRO A 1 286 ? -3.226 0.388 -5.039 1.00 93.50 286 PRO A C 1
ATOM 2324 O O . PRO A 1 286 ? -3.498 0.224 -6.227 1.00 93.50 286 PRO A O 1
ATOM 2327 N N . ASN A 1 287 ? -3.583 1.474 -4.358 1.00 92.44 287 ASN A N 1
ATOM 2328 C CA . ASN A 1 287 ? -4.448 2.497 -4.924 1.00 92.44 287 ASN A CA 1
ATOM 2329 C C . ASN A 1 287 ? -3.691 3.314 -5.982 1.00 92.44 287 ASN A C 1
ATOM 2331 O O . ASN A 1 287 ? -2.670 3.941 -5.692 1.00 92.44 287 ASN A O 1
ATOM 2335 N N . PHE A 1 288 ? -4.215 3.331 -7.208 1.00 91.38 288 PHE A N 1
ATOM 2336 C CA . PHE A 1 288 ? -3.595 4.026 -8.334 1.00 91.38 288 PHE A CA 1
ATOM 2337 C C . PHE A 1 288 ? -3.430 5.535 -8.092 1.00 91.38 288 PHE A C 1
ATOM 2339 O O . PHE A 1 288 ? -2.410 6.114 -8.463 1.00 91.38 288 PHE A O 1
ATOM 2346 N N . GLN A 1 289 ? -4.417 6.179 -7.463 1.00 89.00 289 GLN A N 1
ATOM 2347 C CA . GLN A 1 289 ? -4.385 7.623 -7.221 1.00 89.00 289 GLN A CA 1
ATOM 2348 C C . GLN A 1 289 ? -3.416 7.989 -6.096 1.00 89.00 289 GLN A C 1
ATOM 2350 O O . GLN A 1 289 ? -2.712 8.987 -6.211 1.00 89.00 289 GLN A O 1
ATOM 2355 N N . LEU A 1 290 ? -3.298 7.156 -5.054 1.00 88.19 290 LEU A N 1
ATOM 2356 C CA . LEU A 1 290 ? -2.262 7.355 -4.034 1.00 88.19 290 LEU A CA 1
ATOM 2357 C C . LEU A 1 290 ? -0.854 7.262 -4.629 1.00 88.19 290 LEU A C 1
ATOM 2359 O O . LEU A 1 290 ? 0.009 8.057 -4.276 1.00 88.19 290 LEU A O 1
ATOM 2363 N N . LEU A 1 291 ? -0.632 6.335 -5.566 1.00 89.62 291 LEU A N 1
ATOM 2364 C CA . LEU A 1 291 ? 0.651 6.221 -6.266 1.00 89.62 291 LEU A CA 1
ATOM 2365 C C . LEU A 1 291 ? 0.972 7.447 -7.116 1.00 89.62 291 LEU A C 1
ATOM 2367 O O . LEU A 1 291 ? 2.136 7.808 -7.238 1.00 89.62 291 LEU A O 1
ATOM 2371 N N . LYS A 1 292 ? -0.043 8.096 -7.698 1.00 85.12 292 LYS A N 1
ATOM 2372 C CA . LYS A 1 292 ? 0.159 9.359 -8.417 1.00 85.12 292 LYS A CA 1
ATOM 2373 C C . LYS A 1 292 ? 0.618 10.465 -7.479 1.00 85.12 292 LYS A C 1
ATOM 2375 O O . LYS A 1 292 ? 1.551 11.176 -7.826 1.00 85.12 292 LYS A O 1
ATOM 2380 N N . ILE A 1 293 ? -0.014 10.581 -6.308 1.00 78.44 293 ILE A N 1
ATOM 2381 C CA . ILE A 1 293 ? 0.387 11.570 -5.299 1.00 78.44 293 ILE A CA 1
ATOM 2382 C C . ILE A 1 293 ? 1.838 11.346 -4.902 1.00 78.44 293 ILE A C 1
ATOM 2384 O O . ILE A 1 293 ? 2.620 12.292 -4.895 1.00 78.44 293 ILE A O 1
ATOM 2388 N N . ASP A 1 294 ? 2.187 10.106 -4.565 1.00 80.56 294 ASP A N 1
ATOM 2389 C CA . ASP A 1 294 ? 3.539 9.769 -4.140 1.00 80.56 294 ASP A CA 1
ATOM 2390 C C . ASP A 1 294 ? 4.565 10.068 -5.246 1.00 80.56 294 ASP A C 1
ATOM 2392 O O . ASP A 1 294 ? 5.553 10.741 -4.979 1.00 80.56 294 ASP A O 1
ATOM 2396 N N . ASP A 1 295 ? 4.295 9.704 -6.506 1.00 78.94 295 ASP A N 1
ATOM 2397 C CA . ASP A 1 295 ? 5.164 10.032 -7.648 1.00 78.94 295 ASP A CA 1
ATOM 2398 C C . ASP A 1 295 ? 5.364 11.545 -7.825 1.00 78.94 295 ASP A C 1
ATOM 2400 O O . ASP A 1 295 ? 6.498 12.010 -7.959 1.00 78.94 295 ASP A O 1
ATOM 2404 N N . GLU A 1 296 ? 4.282 12.326 -7.797 1.00 71.81 296 GLU A N 1
ATOM 2405 C CA . GLU A 1 296 ? 4.334 13.785 -7.938 1.00 71.81 296 GLU A CA 1
ATOM 2406 C C . GLU A 1 296 ? 5.072 14.442 -6.761 1.00 71.81 296 GLU A C 1
ATOM 2408 O O . GLU A 1 296 ? 5.935 15.296 -6.975 1.00 71.81 296 GLU A O 1
ATOM 2413 N N . THR A 1 297 ? 4.804 13.991 -5.532 1.00 68.31 297 THR A N 1
ATOM 2414 C CA . THR A 1 297 ? 5.430 14.512 -4.304 1.00 68.31 297 THR A CA 1
ATOM 2415 C C . THR A 1 297 ? 6.906 14.132 -4.222 1.00 68.31 297 THR A C 1
ATOM 2417 O O . THR A 1 297 ? 7.757 14.959 -3.913 1.00 68.31 297 THR A O 1
ATOM 2420 N N . CYS A 1 298 ? 7.257 12.881 -4.513 1.00 66.25 298 CYS A N 1
ATOM 2421 C CA . CYS A 1 298 ? 8.647 12.443 -4.518 1.00 66.25 298 CYS A CA 1
ATOM 2422 C C . CYS A 1 298 ? 9.437 13.100 -5.649 1.00 66.25 298 CYS A C 1
ATOM 2424 O O . CYS A 1 298 ? 10.621 13.377 -5.469 1.00 66.25 298 CYS A O 1
ATOM 2426 N N . SER A 1 299 ? 8.805 13.379 -6.792 1.00 63.16 299 SER A N 1
ATOM 2427 C CA . SER A 1 299 ? 9.451 14.093 -7.893 1.00 63.16 299 SER A CA 1
ATOM 2428 C C . SER A 1 299 ? 9.800 15.530 -7.504 1.00 63.16 299 SER A C 1
ATOM 2430 O O . SER A 1 299 ? 10.947 15.923 -7.710 1.00 63.16 299 SER A O 1
ATOM 2432 N N . SER A 1 300 ? 8.881 16.278 -6.879 1.00 58.28 300 SER A N 1
ATOM 2433 C CA . SER A 1 300 ? 9.165 17.642 -6.405 1.00 58.28 300 SER A CA 1
ATOM 2434 C C . SER A 1 300 ? 10.211 17.661 -5.286 1.00 58.28 300 SER A C 1
ATOM 2436 O O . SER A 1 300 ? 11.165 18.430 -5.348 1.00 58.28 300 SER A O 1
ATOM 2438 N N . VAL A 1 301 ? 10.118 16.740 -4.320 1.00 55.00 301 VAL A N 1
ATOM 2439 C CA . VAL A 1 301 ? 11.071 16.641 -3.199 1.00 55.00 301 VAL A CA 1
ATOM 2440 C C . VAL A 1 301 ? 12.445 16.129 -3.648 1.00 55.00 301 VAL A C 1
ATOM 2442 O O . VAL A 1 301 ? 13.466 16.490 -3.068 1.00 55.00 301 VAL A O 1
ATOM 2445 N N . SER A 1 302 ? 12.530 15.331 -4.718 1.00 50.84 302 SER A N 1
ATOM 2446 C CA . SER A 1 302 ? 13.822 14.889 -5.263 1.00 50.84 302 SER A CA 1
ATOM 2447 C C . SER A 1 302 ? 14.665 16.019 -5.838 1.00 50.84 302 SER A C 1
ATOM 2449 O O . SER A 1 302 ? 15.891 15.905 -5.898 1.00 50.84 302 SER A O 1
ATOM 2451 N N . GLU A 1 303 ? 14.020 17.116 -6.231 1.00 48.16 303 GLU A N 1
ATOM 2452 C CA . GLU A 1 303 ? 14.707 18.346 -6.584 1.00 48.16 303 GLU A CA 1
ATOM 2453 C C . GLU A 1 303 ? 15.187 19.091 -5.333 1.00 48.16 303 GLU A C 1
ATOM 2455 O O . GLU A 1 303 ? 16.044 19.935 -5.473 1.00 48.16 303 GLU A O 1
ATOM 2460 N N . GLU A 1 304 ? 14.768 18.732 -4.114 1.00 44.06 304 GLU A N 1
ATOM 2461 C CA . GLU A 1 304 ? 15.040 19.458 -2.858 1.00 44.06 304 GLU A CA 1
ATOM 2462 C C . GLU A 1 304 ? 15.830 18.660 -1.785 1.00 44.06 304 GLU A C 1
ATOM 2464 O O . GLU A 1 304 ? 16.328 19.230 -0.824 1.00 44.06 304 GLU A O 1
ATOM 2469 N N . ASN A 1 305 ? 16.040 17.355 -1.983 1.00 43.91 305 ASN A N 1
ATOM 2470 C CA . ASN A 1 305 ? 16.779 16.428 -1.107 1.00 43.91 305 ASN A CA 1
ATOM 2471 C C . ASN A 1 305 ? 18.186 16.848 -0.578 1.00 43.91 305 ASN A C 1
ATOM 2473 O O . ASN A 1 305 ? 19.198 16.436 -1.143 1.00 43.91 305 ASN A O 1
ATOM 2477 N N . ASN A 1 306 ? 18.267 17.380 0.649 1.00 46.88 306 ASN A N 1
ATOM 2478 C CA . ASN A 1 306 ? 19.320 17.019 1.615 1.00 46.88 306 ASN A CA 1
ATOM 2479 C C . ASN A 1 306 ? 18.744 16.020 2.646 1.00 46.88 306 ASN A C 1
ATOM 2481 O O . ASN A 1 306 ? 17.696 16.247 3.243 1.00 46.88 306 ASN A O 1
ATOM 2485 N N . TYR A 1 307 ? 19.398 14.866 2.833 1.00 44.53 307 TYR A N 1
ATOM 2486 C CA . TYR A 1 307 ? 18.860 13.698 3.566 1.00 44.53 307 TYR A CA 1
ATOM 2487 C C . TYR A 1 307 ? 18.377 13.963 5.013 1.00 44.53 307 TYR A C 1
ATOM 2489 O O . TYR A 1 307 ? 17.375 13.359 5.398 1.00 44.53 307 TYR A O 1
ATOM 2497 N N . PRO A 1 308 ? 19.027 14.824 5.825 1.00 49.66 308 PRO A N 1
ATOM 2498 C CA . PRO A 1 308 ? 18.519 15.154 7.155 1.00 49.66 308 PRO A CA 1
ATOM 2499 C C . PRO A 1 308 ? 17.239 15.984 7.090 1.00 49.66 308 PRO A C 1
ATOM 2501 O O . PRO A 1 308 ? 16.376 15.806 7.934 1.00 49.66 308 PRO A O 1
ATOM 2504 N N . ASP A 1 309 ? 17.097 16.842 6.080 1.00 44.00 309 ASP A N 1
ATOM 2505 C CA . ASP A 1 309 ? 16.049 17.860 6.022 1.00 44.00 309 ASP A CA 1
ATOM 2506 C C . ASP A 1 309 ? 14.728 17.319 5.477 1.00 44.00 309 ASP A C 1
ATOM 2508 O O . ASP A 1 309 ? 13.693 17.885 5.769 1.00 44.00 309 ASP A O 1
ATOM 2512 N N . VAL A 1 310 ? 14.725 16.204 4.741 1.00 46.69 310 VAL A N 1
ATOM 2513 C CA . VAL A 1 310 ? 13.489 15.543 4.268 1.00 46.69 310 VAL A CA 1
ATOM 2514 C C . VAL A 1 310 ? 12.893 14.650 5.345 1.00 46.69 310 VAL A C 1
ATOM 2516 O O . VAL A 1 310 ? 11.676 14.618 5.512 1.00 46.69 310 VAL A O 1
ATOM 2519 N N . LEU A 1 311 ? 13.747 13.946 6.098 1.00 47.19 311 LEU A N 1
ATOM 2520 C CA . LEU A 1 311 ? 13.324 13.291 7.333 1.00 47.19 311 LEU A CA 1
ATOM 2521 C C . LEU A 1 311 ? 12.875 14.346 8.334 1.00 47.19 311 LEU A C 1
ATOM 2523 O O . LEU A 1 311 ? 11.776 14.213 8.838 1.00 47.19 311 LEU A O 1
ATOM 2527 N N . ARG A 1 312 ? 13.635 15.435 8.512 1.00 43.94 312 ARG A N 1
ATOM 2528 C CA . ARG A 1 312 ? 13.247 16.561 9.362 1.00 43.94 312 ARG A CA 1
ATOM 2529 C C . ARG A 1 312 ? 12.000 17.277 8.854 1.00 43.94 312 ARG A C 1
ATOM 2531 O O . ARG A 1 312 ? 11.190 17.621 9.675 1.00 43.94 312 ARG A O 1
ATOM 2538 N N . TRP A 1 313 ? 11.754 17.435 7.558 1.00 48.88 313 TRP A N 1
ATOM 2539 C CA . TRP A 1 313 ? 10.507 18.007 7.035 1.00 48.88 313 TRP A CA 1
ATOM 2540 C C . TRP A 1 313 ? 9.337 17.044 7.259 1.00 48.88 313 TRP A C 1
ATOM 2542 O O . TRP A 1 313 ? 8.288 17.456 7.735 1.00 48.88 313 TRP A O 1
ATOM 2552 N N . ARG A 1 314 ? 9.521 15.736 7.024 1.00 49.19 314 ARG A N 1
ATOM 2553 C CA . ARG A 1 314 ? 8.518 14.711 7.371 1.00 49.19 314 ARG A CA 1
ATOM 2554 C C . ARG A 1 314 ? 8.292 14.596 8.888 1.00 49.19 314 ARG A C 1
ATOM 2556 O O . ARG A 1 314 ? 7.179 14.281 9.297 1.00 49.19 314 ARG A O 1
ATOM 2563 N N . GLU A 1 315 ? 9.312 14.853 9.704 1.00 45.81 315 GLU A N 1
ATOM 2564 C CA . GLU A 1 315 ? 9.286 14.827 11.171 1.00 45.81 315 GLU A CA 1
ATOM 2565 C C . GLU A 1 315 ? 8.809 16.158 11.772 1.00 45.81 315 GLU A C 1
ATOM 2567 O O . GLU A 1 315 ? 8.104 16.117 12.755 1.00 45.81 315 GLU A O 1
ATOM 2572 N N . GLU A 1 316 ? 9.085 17.329 11.201 1.00 43.00 316 GLU A N 1
ATOM 2573 C CA . GLU A 1 316 ? 8.633 18.664 11.646 1.00 43.00 316 GLU A CA 1
ATOM 2574 C C . GLU A 1 316 ? 7.179 18.895 11.232 1.00 43.00 316 GLU A C 1
ATOM 2576 O O . GLU A 1 316 ? 6.381 19.410 12.010 1.00 43.00 316 GLU A O 1
ATOM 2581 N N . VAL A 1 317 ? 6.787 18.409 10.050 1.00 46.25 317 VAL A N 1
ATOM 2582 C CA . VAL A 1 317 ? 5.374 18.252 9.671 1.00 46.25 317 VAL A CA 1
ATOM 2583 C C . VAL A 1 317 ? 4.717 17.107 10.474 1.00 46.25 317 VAL A C 1
ATOM 2585 O O . VAL A 1 317 ? 3.493 17.008 10.508 1.00 46.25 317 VAL A O 1
ATOM 2588 N N . GLY A 1 318 ? 5.489 16.255 11.161 1.00 40.44 318 GLY A N 1
ATOM 2589 C CA . GLY A 1 318 ? 5.006 15.129 11.978 1.00 40.44 318 GLY A CA 1
ATOM 2590 C C . GLY A 1 318 ? 5.008 15.342 13.504 1.00 40.44 318 GLY A C 1
ATOM 2591 O O . GLY A 1 318 ? 4.258 14.671 14.206 1.00 40.44 318 GLY A O 1
ATOM 2592 N N . CYS A 1 319 ? 5.801 16.269 14.038 1.00 33.12 319 CYS A N 1
ATOM 2593 C CA . CYS A 1 319 ? 6.070 16.440 15.466 1.00 33.12 319 CYS A CA 1
ATOM 2594 C C . CYS A 1 319 ? 5.748 17.873 15.892 1.00 33.12 319 CYS A C 1
ATOM 2596 O O . CYS A 1 319 ? 6.627 18.672 16.192 1.00 33.12 319 CYS A O 1
ATOM 2598 N N . GLY A 1 320 ? 4.456 18.173 15.992 1.00 31.95 320 GLY A N 1
ATOM 2599 C CA . GLY A 1 320 ? 3.950 19.277 16.810 1.00 31.95 320 GLY A CA 1
ATOM 2600 C C . GLY A 1 320 ? 3.707 18.866 18.267 1.00 31.95 320 GLY A C 1
ATOM 2601 O O . GLY A 1 320 ? 2.738 19.327 18.862 1.00 31.95 320 GLY A O 1
ATOM 2602 N N . ILE A 1 321 ? 4.513 17.957 18.828 1.00 34.00 321 ILE A N 1
ATOM 2603 C CA . ILE A 1 321 ? 4.400 17.552 20.234 1.00 34.00 321 ILE A CA 1
ATOM 2604 C C . ILE A 1 321 ? 5.775 17.659 20.896 1.00 34.00 321 ILE A C 1
ATOM 2606 O O . ILE A 1 321 ? 6.509 16.681 21.025 1.00 34.00 321 ILE A O 1
ATOM 2610 N N . GLU A 1 322 ? 6.101 18.861 21.363 1.00 31.75 322 GLU A N 1
ATOM 2611 C CA . GLU A 1 322 ? 6.953 18.993 22.540 1.00 31.75 322 GLU A CA 1
ATOM 2612 C C . GLU A 1 322 ? 6.106 18.562 23.743 1.00 31.75 322 GLU A C 1
ATOM 2614 O O . GLU A 1 322 ? 5.203 19.272 24.182 1.00 31.75 322 GLU A O 1
ATOM 2619 N N . ILE A 1 323 ? 6.355 17.358 24.260 1.00 31.08 323 ILE A N 1
ATOM 2620 C CA . ILE A 1 323 ? 6.005 17.070 25.649 1.00 31.08 323 ILE A CA 1
ATOM 2621 C C . ILE A 1 323 ? 7.093 17.758 26.470 1.00 31.08 323 ILE A C 1
ATOM 2623 O O . ILE A 1 323 ? 8.156 17.181 26.703 1.00 31.08 323 ILE A O 1
ATOM 2627 N N . GLU A 1 324 ? 6.843 19.005 26.867 1.00 31.94 324 GLU A N 1
ATOM 2628 C CA . GLU A 1 324 ? 7.539 19.613 27.998 1.00 31.94 324 GLU A CA 1
ATOM 2629 C C . GLU A 1 324 ? 7.251 18.738 29.223 1.00 31.94 324 GLU A C 1
ATOM 2631 O O . GLU A 1 324 ? 6.201 18.813 29.860 1.00 31.94 324 GLU A O 1
ATOM 2636 N N . ALA A 1 325 ? 8.172 17.825 29.518 1.00 32.69 325 ALA A N 1
ATOM 2637 C CA . ALA A 1 325 ? 8.226 17.166 30.807 1.00 32.69 325 ALA A CA 1
ATOM 2638 C C . ALA A 1 325 ? 8.910 18.123 31.790 1.00 32.69 325 ALA A C 1
ATOM 2640 O O . ALA A 1 325 ? 10.065 17.918 32.167 1.00 32.69 325 ALA A O 1
ATOM 2641 N N . ASP A 1 326 ? 8.186 19.164 32.201 1.00 32.16 326 ASP A N 1
ATOM 2642 C CA . ASP A 1 326 ? 8.491 19.894 33.427 1.00 32.16 326 ASP A CA 1
ATOM 2643 C C . ASP A 1 326 ? 8.202 18.962 34.607 1.00 32.16 326 ASP A C 1
ATOM 2645 O O . ASP A 1 326 ? 7.097 18.882 35.143 1.00 32.16 326 ASP A O 1
ATOM 2649 N N . VAL A 1 327 ? 9.219 18.193 34.990 1.00 36.00 327 VAL A N 1
ATOM 2650 C CA . VAL A 1 327 ? 9.275 17.554 36.302 1.00 36.00 327 VAL A CA 1
ATOM 2651 C C . VAL A 1 327 ? 10.065 18.492 37.205 1.00 36.00 327 VAL A C 1
ATOM 2653 O O . VAL A 1 327 ? 11.273 18.334 37.395 1.00 36.00 327 VAL A O 1
ATOM 2656 N N . GLU A 1 328 ? 9.373 19.488 37.757 1.00 36.81 328 GLU A N 1
ATOM 2657 C CA . GLU A 1 328 ? 9.820 20.140 38.984 1.00 36.81 328 GLU A CA 1
ATOM 2658 C C . GLU A 1 328 ? 9.789 19.086 40.097 1.00 36.81 328 GLU A C 1
ATOM 2660 O O . GLU A 1 328 ? 8.742 18.628 40.553 1.00 36.81 328 GLU A O 1
ATOM 2665 N N . MET A 1 329 ? 10.978 18.625 40.473 1.00 34.66 329 MET A N 1
ATOM 2666 C CA . MET A 1 329 ? 11.180 17.718 41.593 1.00 34.66 329 MET A CA 1
ATOM 2667 C C . MET A 1 329 ? 11.086 18.548 42.880 1.00 34.66 329 MET A C 1
ATOM 2669 O O . MET A 1 329 ? 12.094 19.042 43.384 1.00 34.66 329 MET A O 1
ATOM 2673 N N . GLU A 1 330 ? 9.870 18.743 43.390 1.00 37.38 330 GLU A N 1
ATOM 2674 C CA . GLU A 1 330 ? 9.669 19.212 44.761 1.00 37.38 330 GLU A CA 1
ATOM 2675 C C . GLU A 1 330 ? 10.126 18.103 45.719 1.00 37.38 330 GLU A C 1
ATOM 2677 O O . GLU A 1 330 ? 9.499 17.052 45.861 1.00 37.38 330 GLU A O 1
ATOM 2682 N N . THR A 1 331 ? 11.289 18.302 46.338 1.00 37.91 331 THR A N 1
ATOM 2683 C CA . THR A 1 331 ? 11.726 17.505 47.482 1.00 37.91 331 THR A CA 1
ATOM 2684 C C . THR A 1 331 ? 11.094 18.084 48.740 1.00 37.91 331 THR A C 1
ATOM 2686 O O . THR A 1 331 ? 11.641 19.013 49.335 1.00 37.91 331 THR A O 1
ATOM 2689 N N . ASP A 1 332 ? 9.961 17.518 49.146 1.00 37.53 332 ASP A N 1
ATOM 2690 C CA . ASP A 1 332 ? 9.427 17.683 50.495 1.00 37.53 332 ASP A CA 1
ATOM 2691 C C . ASP A 1 332 ? 10.284 16.860 51.472 1.00 37.53 332 ASP A C 1
ATOM 2693 O O . ASP A 1 332 ? 10.089 15.658 51.667 1.00 37.53 332 ASP A O 1
ATOM 2697 N N . GLU A 1 333 ? 11.278 17.516 52.071 1.00 45.97 333 GLU A N 1
ATOM 2698 C CA . GLU A 1 333 ? 11.855 17.086 53.342 1.00 45.97 333 GLU A CA 1
ATOM 2699 C C . GLU A 1 333 ? 10.957 17.594 54.471 1.00 45.97 333 GLU A C 1
ATOM 2701 O O . GLU A 1 333 ? 10.963 18.781 54.771 1.00 45.97 333 GLU A O 1
ATOM 2706 N N . ASP A 1 334 ? 10.224 16.693 55.120 1.00 44.41 334 ASP A N 1
ATOM 2707 C CA . ASP A 1 334 ? 9.880 16.838 56.535 1.00 44.41 334 ASP A CA 1
ATOM 2708 C C . ASP A 1 334 ? 9.454 15.486 57.118 1.00 44.41 334 ASP A C 1
ATOM 2710 O O . ASP A 1 334 ? 8.508 14.844 56.659 1.00 44.41 334 ASP A O 1
ATOM 2714 N N . GLY A 1 335 ? 10.153 15.045 58.165 1.00 35.81 335 GLY A N 1
ATOM 2715 C CA . GLY A 1 335 ? 9.759 13.842 58.895 1.00 35.81 335 GLY A CA 1
ATOM 2716 C C . GLY A 1 335 ? 10.818 13.249 59.813 1.00 35.81 335 GLY A C 1
ATOM 2717 O O . GLY A 1 335 ? 11.125 12.065 59.708 1.00 35.81 335 GLY A O 1
ATOM 2718 N N . GLN A 1 336 ? 11.362 14.056 60.725 1.00 45.66 336 GLN A N 1
ATOM 2719 C CA . GLN A 1 336 ? 12.089 13.573 61.906 1.00 45.66 336 GLN A CA 1
ATOM 2720 C C . GLN A 1 336 ? 11.199 12.603 62.716 1.00 45.66 336 GLN A C 1
ATOM 2722 O O . GLN A 1 336 ? 9.978 12.780 62.777 1.00 45.66 336 GLN A O 1
ATOM 2727 N N . PRO A 1 337 ? 11.796 11.613 63.395 1.00 44.16 337 PRO A N 1
ATOM 2728 C CA . PRO A 1 337 ? 11.740 11.721 64.847 1.00 44.16 337 PRO A CA 1
ATOM 2729 C C . PRO A 1 337 ? 13.070 11.399 65.532 1.00 44.16 337 PRO A C 1
ATOM 2731 O O . PRO A 1 337 ? 13.819 10.502 65.141 1.00 44.16 337 PRO A O 1
ATOM 2734 N N . ASP A 1 338 ? 13.297 12.166 66.593 1.00 44.72 338 ASP A N 1
ATOM 2735 C CA . ASP A 1 338 ? 14.215 11.897 67.692 1.00 44.72 338 ASP A CA 1
ATOM 2736 C C . ASP A 1 338 ? 13.947 10.504 68.300 1.00 44.72 338 ASP A C 1
ATOM 2738 O O . ASP A 1 338 ? 12.796 10.067 68.334 1.00 44.72 338 ASP A O 1
ATOM 2742 N N . ASP A 1 339 ? 14.980 9.799 68.774 1.00 44.28 339 ASP A N 1
ATOM 2743 C CA . ASP A 1 339 ? 15.234 9.639 70.221 1.00 44.28 339 ASP A CA 1
ATOM 2744 C C . ASP A 1 339 ? 16.403 8.663 70.500 1.00 44.28 339 ASP A C 1
ATOM 2746 O O . ASP A 1 339 ? 16.421 7.517 70.048 1.00 44.28 339 ASP A O 1
ATOM 2750 N N . ASP A 1 340 ? 17.386 9.191 71.230 1.00 44.09 340 ASP A N 1
ATOM 2751 C CA . ASP A 1 340 ? 18.262 8.623 72.261 1.00 44.09 340 ASP A CA 1
ATOM 2752 C C . ASP A 1 340 ? 18.654 7.123 72.290 1.00 44.09 340 ASP A C 1
ATOM 2754 O O . ASP A 1 340 ? 17.826 6.224 72.427 1.00 44.09 340 ASP A O 1
ATOM 2758 N N . SER A 1 341 ? 19.964 6.859 72.449 1.00 46.50 341 SER A N 1
ATOM 2759 C CA . SER A 1 341 ? 20.583 6.400 73.725 1.00 46.50 341 SER A CA 1
ATOM 2760 C C . SER A 1 341 ? 21.817 5.489 73.537 1.00 46.50 341 SER A C 1
ATOM 2762 O O . SER A 1 341 ? 21.791 4.542 72.760 1.00 46.50 341 SER A O 1
ATOM 2764 N N . GLU A 1 342 ? 22.821 5.715 74.402 1.00 41.34 342 GLU A N 1
ATOM 2765 C CA . GLU A 1 342 ? 23.968 4.852 74.787 1.00 41.34 342 GLU A CA 1
ATOM 2766 C C . GLU A 1 342 ? 25.126 4.715 73.770 1.00 41.34 342 GLU A C 1
ATOM 2768 O O . GLU A 1 342 ? 24.939 4.388 72.611 1.00 41.34 342 GLU A O 1
ATOM 2773 N N . GLY A 1 343 ? 26.404 4.929 74.092 1.00 41.78 343 GLY A N 1
ATOM 2774 C CA . GLY A 1 343 ? 27.102 4.970 75.373 1.00 41.78 343 GLY A CA 1
ATOM 2775 C C . GLY A 1 343 ? 28.389 4.134 75.252 1.00 41.78 343 GLY A C 1
ATOM 2776 O O . GLY A 1 343 ? 28.302 2.960 74.914 1.00 41.78 343 GLY A O 1
ATOM 2777 N N . SER A 1 344 ? 29.549 4.732 75.573 1.00 46.66 344 SER A N 1
ATOM 2778 C CA . SER A 1 344 ? 30.864 4.076 75.806 1.00 46.66 344 SER A CA 1
ATOM 2779 C C . SER A 1 344 ? 31.577 3.501 74.558 1.00 46.66 344 SER A C 1
ATOM 2781 O O . SER A 1 344 ? 30.975 2.819 73.745 1.00 46.66 344 SER A O 1
ATOM 2783 N N . SER A 1 345 ? 32.870 3.727 74.295 1.00 47.03 345 SER A N 1
ATOM 2784 C CA . SER A 1 345 ? 34.042 4.043 75.124 1.00 47.03 345 SER A CA 1
ATOM 2785 C C . SER A 1 345 ? 35.141 4.690 74.282 1.00 47.03 345 SER A C 1
ATOM 2787 O O . SER A 1 345 ? 35.166 4.429 73.058 1.00 47.03 345 SER A O 1
#

InterPro domains:
  IPR003615 HNH nuclease [PF13391] (133-205)

Secondary structure (DSSP, 8-state):
-PPPPHHHHHHHHHHHHTTTTHHHHHHHHH-HHHHHHHHTT---------S-TTHHHHHHHHHHHHHH-SSPPPHHHHHHHHHS-HHHHHHHHHHHHHTTT-HHHHHHHHHHHHHHHHHHHHHHHHHHTTTB-TTT--BS-EEEESS-GGGGSSHHHHHHHHHHHS-HHHHHHHHHHHH-HHHHTSGGGEEEE-HHHHHHHHTTSEEEEEEEEETTEEEEEEEEPPPP---TT----HHHHHHHHHHHSS-STT-------B-TTSPBP-TT-EEEEE-SSGGGSPPHHHHHHHHHHHHHHHTT--HHHHHHHHHHTT---------------------------

Sequence (345 aa):
MSILDTTQLEKLWKLHDRYELEGLIDLAKKAPHNIRSLIWDRLDRQPVDDYVTEFEIRCDIFDRIRCMSRGEINTALFAVLMVAPVHVLKSRLAALEDDRGNQTEVDEMLSQWRIASLKGIQAFCKRRDDNRCCFTGMPDSHEAYIFPLHLSENTTMITDMLEIFWDADTVTQLVPLIRDRNVTESPQNLISMNGQLHTWFEGCKMALKPIEETEKGVVVQFHWLNNSEYEPDLDVSKDYIETLTSKTKTQKGPFWGHVLAHRASGLRLDTGQTFVLRSENPDHMPNFQLLKIDDETCSSVSEENNYPDVLRWREEVGCGIEIEADVEMETDEDGQPDDDSEGSS

Radius of gyration: 28.56 Å; chains: 1; bounding box: 61×76×108 Å

pLDDT: mean 72.17, std 17.47, range [31.08, 94.62]

Foldseek 3Di:
DDDDDPVRVVVVVVCVVVCVCVVVVVCCVVPVVVVVVVVVPDDDDDDDDPQQPPQVLLVVLVVLLVVLDPDDDAVLLSVCSRRPDSVVSVVVSVVCVVVSVCSVVSVVVSVVSLVVSLVVQFVVQCVQLVCAAQQQRDHNWGKAFLDDPLCLVVLVVVLVVCVVPHDPVLSVVVSVQSNRCNNRSHLLRIGTHHPVVRVCLLQLQKAWAFDDQDPFATKTFIAGFAAAPAAPPDDCDPVNVVVLCVVPPPPPPLDRDPDFDHHPVRHTDHGGDMTGQGGPDPSNGHHRSSSNVSRVVSRVCSNHDDRVVSVVVVVVSRDPDDPPPPPPPPDDDDDDDDDDDDDDD

Organism: NCBI:txid983964